Protein 4EKN (pdb70)

Solvent-accessible surface area: 13899 Å² total; per-residue (Å²): 46,155,46,2,13,7,0,123,77,12,39,63,116,45,0,48,89,1,0,92,40,0,95,112,0,22,73,38,23,107,67,180,176,105,25,119,77,2,110,65,63,54,0,1,0,0,0,5,25,90,5,77,150,5,56,88,18,0,27,52,0,0,104,131,0,25,4,101,26,69,68,58,52,75,0,121,67,52,5,84,77,155,63,65,59,22,44,60,1,0,111,69,10,2,52,155,6,46,0,0,0,0,39,22,64,60,160,44,3,0,100,65,0,16,121,88,15,146,15,9,0,0,0,0,1,12,18,56,94,24,32,0,0,20,0,0,6,0,0,0,0,0,38,74,50,61,55,161,3,28,39,2,63,0,0,0,2,1,5,0,86,85,7,102,23,0,29,4,0,0,46,0,0,10,46,9,99,124,6,29,0,25,4,0,3,7,143,100,4,83,3,32,104,94,23,1,86,68,2,121,78,86,133,25,124,38,75,52,62,113,41,12,119,52,20,106,63,36,1,24,0,0,0,2,3,71,15,105,129,140,57,14,123,67,95,114,72,18,112,118,2,60,46,66,30,48,1,83,111,129,36,0,92,75,54,117,7,14,0,0,1,19,44,82,31,86,33,21,1,42,154,62,0,41,140,35,104,20,17,46,1,116,87,2,57,89,2,0,24,0,0,15,0,0,0,0,39,43,0,8,83,65,51,157

Structure (mmCIF, N/CA/C/O backbone):
data_4EKN
#
_entry.id   4EKN
#
_cell.length_a   96.960
_cell.length_b   96.960
_cell.length_c   136.439
_cell.angle_alpha   90.00
_cell.angle_beta   90.00
_cell.angle_gamma   120.00
#
_symmetry.space_group_name_H-M   'P 63 2 2'
#
loop_
_entity.id
_entity.type
_entity.pdbx_description
1 polymer 'Aspartate carbamoyltransferase'
2 non-polymer 'SULFATE ION'
3 non-polymer 'POTASSIUM ION'
4 non-polymer GLYCEROL
5 water water
#
loop_
_atom_site.group_PDB
_atom_site.id
_atom_site.type_symbol
_atom_site.label_atom_id
_atom_site.label_alt_id
_atom_site.label_comp_id
_atom_site.label_asym_id
_atom_site.label_entity_id
_atom_site.label_seq_id
_atom_site.pdbx_PDB_ins_code
_atom_site.Cartn_x
_atom_site.Cartn_y
_atom_site.Cartn_z
_atom_site.occupancy
_atom_site.B_iso_or_equiv
_atom_site.auth_seq_id
_atom_site.auth_comp_id
_atom_site.auth_asym_id
_atom_site.auth_atom_id
_atom_site.pdbx_PDB_model_num
ATOM 1 N N . MET A 1 1 ? 22.385 20.791 2.642 1.00 30.38 1 MET B N 1
ATOM 2 C CA . MET A 1 1 ? 22.718 20.789 4.060 1.00 40.75 1 MET B CA 1
ATOM 3 C C . MET A 1 1 ? 23.315 22.132 4.474 1.00 36.74 1 MET B C 1
ATOM 4 O O . MET A 1 1 ? 24.417 22.486 4.053 1.00 42.39 1 MET B O 1
ATOM 9 N N . LYS A 1 2 ? 22.581 22.883 5.292 1.00 35.32 2 LYS B N 1
ATOM 10 C CA . LYS A 1 2 ? 23.048 24.194 5.743 1.00 40.43 2 LYS B CA 1
ATOM 11 C C . LYS A 1 2 ? 24.074 24.070 6.867 1.00 31.39 2 LYS B C 1
ATOM 12 O O . LYS A 1 2 ? 25.085 24.767 6.871 1.00 31.77 2 LYS B O 1
ATOM 18 N N . HIS A 1 3 ? 23.803 23.184 7.819 1.00 22.60 3 HIS B N 1
ATOM 19 C CA . HIS A 1 3 ? 24.721 22.939 8.922 1.00 21.41 3 HIS B CA 1
ATOM 20 C C . HIS A 1 3 ? 24.826 21.447 9.212 1.00 32.47 3 HIS B C 1
ATOM 21 O O . HIS A 1 3 ? 24.085 20.640 8.649 1.00 39.01 3 HIS B O 1
ATOM 28 N N . LEU A 1 4 ? 25.753 21.085 10.092 1.00 23.30 4 LEU B N 1
ATOM 29 C CA . LEU A 1 4 ? 25.850 19.717 10.586 1.00 26.35 4 LEU B CA 1
ATOM 30 C C . LEU A 1 4 ? 25.863 19.749 12.108 1.00 36.09 4 LEU B C 1
ATOM 31 O O . LEU A 1 4 ? 26.927 19.771 12.732 1.00 23.72 4 LEU B O 1
ATOM 36 N N . ILE A 1 5 ? 24.672 19.761 12.700 1.00 32.13 5 ILE B N 1
ATOM 37 C CA . ILE A 1 5 ? 24.532 19.939 14.141 1.00 36.84 5 ILE B CA 1
ATOM 38 C C . ILE A 1 5 ? 24.410 18.615 14.891 1.00 29.11 5 ILE B C 1
ATOM 39 O O . ILE A 1 5 ? 24.994 18.448 15.963 1.00 29.87 5 ILE B O 1
ATOM 44 N N . SER A 1 6 ? 23.652 17.680 14.324 1.00 32.45 6 SER B N 1
ATOM 45 C CA . SER A 1 6 ? 23.398 16.400 14.981 1.00 30.35 6 SER B CA 1
ATOM 46 C C . SER A 1 6 ? 22.955 15.325 13.994 1.00 28.36 6 SER B C 1
ATOM 47 O O . SER A 1 6 ? 22.257 15.616 13.026 1.00 24.91 6 SER B O 1
ATOM 50 N N . MET A 1 7 ? 23.358 14.083 14.251 1.00 31.87 7 MET B N 1
ATOM 51 C CA . MET A 1 7 ? 22.989 12.958 13.395 1.00 34.02 7 MET B CA 1
ATOM 52 C C . MET A 1 7 ? 21.478 12.849 13.229 1.00 40.61 7 MET B C 1
ATOM 53 O O . MET A 1 7 ? 20.987 12.299 12.243 1.00 37.61 7 MET B O 1
ATOM 58 N N . LYS A 1 8 ? 20.749 13.378 14.205 1.00 36.09 8 LYS B N 1
ATOM 59 C CA . LYS A 1 8 ? 19.296 13.332 14.198 1.00 30.14 8 LYS B CA 1
ATOM 60 C C . LYS A 1 8 ? 18.723 14.093 13.010 1.00 32.61 8 LYS B C 1
ATOM 61 O O . LYS A 1 8 ? 17.536 13.979 12.700 1.00 37.94 8 LYS B O 1
ATOM 67 N N . ASP A 1 9 ? 19.571 14.865 12.340 1.00 33.62 9 ASP B N 1
ATOM 68 C CA . ASP A 1 9 ? 19.107 15.756 11.282 1.00 30.41 9 ASP B CA 1
ATOM 69 C C . ASP A 1 9 ? 19.213 15.167 9.875 1.00 36.68 9 ASP B C 1
ATOM 70 O O . ASP A 1 9 ? 18.734 15.770 8.916 1.00 37.45 9 ASP B O 1
ATOM 75 N N . ILE A 1 10 ? 19.832 13.997 9.746 1.00 40.77 10 ILE B N 1
ATOM 76 C CA . ILE A 1 10 ? 20.036 13.405 8.423 1.00 30.63 10 ILE B CA 1
ATOM 77 C C . ILE A 1 10 ? 19.677 11.923 8.339 1.00 36.15 10 ILE B C 1
ATOM 78 O O . ILE A 1 10 ? 19.894 11.156 9.281 1.00 34.90 10 ILE B O 1
ATOM 83 N N . GLY A 1 11 ? 19.132 11.531 7.192 1.00 23.87 11 GLY B N 1
ATOM 84 C CA . GLY A 1 11 ? 18.686 10.168 6.981 1.00 19.41 11 GLY B CA 1
ATOM 85 C C . GLY A 1 11 ? 19.718 9.291 6.301 1.00 35.34 11 GLY B C 1
ATOM 86 O O . GLY A 1 11 ? 20.748 9.775 5.827 1.00 35.52 11 GLY B O 1
ATOM 87 N N . LYS A 1 12 ? 19.431 7.993 6.262 1.00 32.21 12 LYS B N 1
ATOM 88 C CA . LYS A 1 12 ? 20.291 7.002 5.623 1.00 21.42 12 LYS B CA 1
ATOM 89 C C . LYS A 1 12 ? 20.845 7.489 4.287 1.00 18.59 12 LYS B C 1
ATOM 90 O O . LYS A 1 12 ? 22.055 7.520 4.084 1.00 14.11 12 LYS B O 1
ATOM 96 N N . GLU A 1 13 ? 19.955 7.871 3.378 1.00 36.46 13 GLU B N 1
ATOM 97 C CA . GLU A 1 13 ? 20.367 8.291 2.043 1.00 34.26 13 GLU B CA 1
ATOM 98 C C . GLU A 1 13 ? 21.403 9.407 2.082 1.00 34.95 13 GLU B C 1
ATOM 99 O O . GLU A 1 13 ? 22.426 9.336 1.400 1.00 31.11 13 GLU B O 1
ATOM 105 N N . GLU A 1 14 ? 21.136 10.433 2.882 1.00 27.16 14 GLU B N 1
ATOM 106 C CA . GLU A 1 14 ? 22.040 11.570 2.969 1.00 31.54 14 GLU B CA 1
ATOM 107 C C . GLU A 1 14 ? 23.365 11.167 3.609 1.00 31.35 14 GLU B C 1
ATOM 108 O O . GLU A 1 14 ? 24.416 11.720 3.285 1.00 29.38 14 GLU B O 1
ATOM 114 N N . ILE A 1 15 ? 23.309 10.197 4.515 1.00 26.55 15 ILE B N 1
ATOM 115 C CA . ILE A 1 15 ? 24.520 9.667 5.126 1.00 27.16 15 ILE B CA 1
ATOM 116 C C . ILE A 1 15 ? 25.368 8.957 4.076 1.00 28.01 15 ILE B C 1
ATOM 117 O O . ILE A 1 15 ? 26.589 9.126 4.023 1.00 25.75 15 ILE B O 1
ATOM 122 N N . LEU A 1 16 ? 24.707 8.168 3.236 1.00 17.49 16 LEU B N 1
ATOM 123 C CA . LEU A 1 16 ? 25.391 7.437 2.181 1.00 24.24 16 LEU B CA 1
ATOM 124 C C . LEU A 1 16 ? 25.993 8.391 1.151 1.00 23.79 16 LEU B C 1
ATOM 125 O O . LEU A 1 16 ? 27.101 8.167 0.657 1.00 24.71 16 LEU B O 1
ATOM 130 N N . GLU A 1 17 ? 25.269 9.460 0.838 1.00 18.06 17 GLU B N 1
ATOM 131 C CA . GLU A 1 17 ? 25.805 10.510 -0.026 1.00 30.23 17 GLU B CA 1
ATOM 132 C C . GLU A 1 17 ? 27.122 11.045 0.526 1.00 28.31 17 GLU B C 1
ATOM 133 O O . GLU A 1 17 ? 28.123 11.117 -0.188 1.00 31.86 17 GLU B O 1
ATOM 139 N N . ILE A 1 18 ? 27.113 11.412 1.803 1.00 24.98 18 ILE B N 1
ATOM 140 C CA . ILE A 1 18 ? 28.308 11.924 2.461 1.00 25.72 18 ILE B CA 1
ATOM 141 C C . ILE A 1 18 ? 29.434 10.897 2.422 1.00 24.63 18 ILE B C 1
ATOM 142 O O . ILE A 1 18 ? 30.601 11.249 2.247 1.00 26.97 18 ILE B O 1
ATOM 147 N N . LEU A 1 19 ? 29.079 9.625 2.576 1.00 22.44 19 LEU B N 1
ATOM 148 C CA . LEU A 1 19 ? 30.072 8.557 2.528 1.00 24.65 19 LEU B CA 1
ATOM 149 C C . LEU A 1 19 ? 30.687 8.411 1.133 1.00 27.57 19 LEU B C 1
ATOM 150 O O . LEU A 1 19 ? 31.902 8.244 1.004 1.00 24.10 19 LEU B O 1
ATOM 155 N N . ASP A 1 20 ? 29.852 8.467 0.096 1.00 25.06 20 ASP B N 1
ATOM 156 C CA . ASP A 1 20 ? 30.344 8.408 -1.283 1.00 26.98 20 ASP B CA 1
ATOM 157 C C . ASP A 1 20 ? 31.342 9.529 -1.515 1.00 26.27 20 ASP B C 1
ATOM 158 O O . ASP A 1 20 ? 32.428 9.316 -2.056 1.00 27.81 20 ASP B O 1
ATOM 163 N N . GLU A 1 21 ? 30.957 10.728 -1.096 1.00 20.20 21 GLU B N 1
ATOM 164 C CA . GLU A 1 21 ? 31.811 11.899 -1.214 1.00 29.98 21 GLU B CA 1
ATOM 165 C C . GLU A 1 21 ? 33.144 11.669 -0.502 1.00 28.42 21 GLU B C 1
ATOM 166 O O . GLU A 1 21 ? 34.191 12.129 -0.959 1.00 25.23 21 GLU B O 1
ATOM 172 N N . ALA A 1 22 ? 33.098 10.948 0.615 1.00 20.12 22 ALA B N 1
ATOM 173 C CA . ALA A 1 22 ? 34.302 10.662 1.386 1.00 22.44 22 ALA B CA 1
ATOM 174 C C . ALA A 1 22 ? 35.220 9.700 0.639 1.00 22.36 22 ALA B C 1
ATOM 175 O O . ALA A 1 22 ? 36.440 9.853 0.659 1.00 23.81 22 ALA B O 1
ATOM 177 N N . ARG A 1 23 ? 34.627 8.709 -0.019 1.00 24.35 23 ARG B N 1
ATOM 178 C CA . ARG A 1 23 ? 35.394 7.757 -0.814 1.00 19.92 23 ARG B CA 1
ATOM 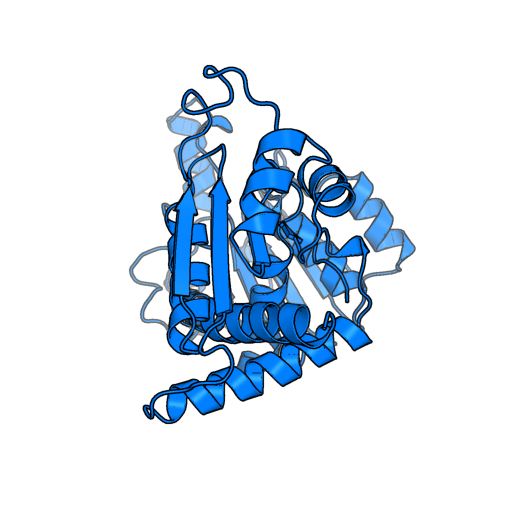179 C C . ARG A 1 23 ? 36.138 8.493 -1.920 1.00 27.64 23 ARG B C 1
ATOM 180 O O . ARG A 1 23 ? 37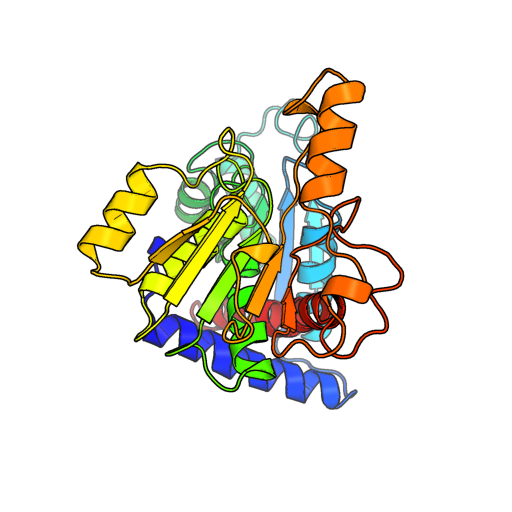.258 8.127 -2.283 1.00 22.76 23 ARG B O 1
ATOM 188 N N . LYS A 1 24 ? 35.509 9.538 -2.447 1.00 21.27 24 LYS B N 1
ATOM 189 C CA . LYS A 1 24 ? 36.131 10.353 -3.479 1.00 16.96 24 LYS B CA 1
ATOM 190 C C . LYS A 1 24 ? 37.298 11.152 -2.903 1.00 32.58 24 LYS B C 1
ATOM 191 O O . LYS A 1 24 ? 38.363 11.249 -3.517 1.00 24.63 24 LYS B O 1
ATOM 197 N N . MET A 1 25 ? 37.095 11.719 -1.718 1.00 29.55 25 MET B N 1
ATOM 198 C CA . MET A 1 25 ? 38.152 12.464 -1.047 1.00 17.75 25 MET B CA 1
ATOM 199 C C . MET A 1 25 ? 39.346 11.561 -0.781 1.00 23.56 25 MET B C 1
ATOM 200 O O . MET A 1 25 ? 40.498 11.989 -0.876 1.00 19.90 25 MET B O 1
ATOM 205 N N . GLU A 1 26 ? 39.069 10.305 -0.454 1.00 17.64 26 GLU B N 1
ATOM 206 C CA . GLU A 1 26 ? 40.141 9.375 -0.138 1.00 21.79 26 GLU B CA 1
ATOM 207 C C . GLU A 1 26 ? 40.983 9.080 -1.371 1.00 22.55 26 GLU B C 1
ATOM 208 O O . GLU A 1 26 ? 42.204 8.984 -1.279 1.00 16.62 26 GLU B O 1
ATOM 214 N N . GLU A 1 27 ? 40.326 8.939 -2.520 1.00 17.26 27 GLU B N 1
ATOM 215 C CA . GLU A 1 27 ? 41.036 8.727 -3.773 1.00 19.98 27 GLU B CA 1
ATOM 216 C C . GLU A 1 27 ? 41.905 9.930 -4.070 1.00 23.83 27 GLU B C 1
ATOM 217 O O . GLU A 1 27 ? 43.064 9.790 -4.459 1.00 31.12 27 GLU B O 1
ATOM 223 N N . LEU A 1 28 ? 41.335 11.115 -3.886 1.00 19.06 28 LEU B N 1
ATOM 224 C CA . LEU A 1 28 ? 42.063 12.348 -4.140 1.00 24.37 28 LEU B CA 1
ATOM 225 C C . LEU A 1 28 ? 43.337 12.392 -3.308 1.00 25.36 28 LEU B C 1
ATOM 226 O O . LEU A 1 28 ? 44.395 12.771 -3.804 1.00 29.00 28 LEU B O 1
ATOM 231 N N . LEU A 1 29 ? 43.230 11.990 -2.046 1.00 25.55 29 LEU B N 1
ATOM 232 C CA . LEU A 1 29 ? 44.389 11.926 -1.168 1.00 24.96 29 LEU B CA 1
ATOM 233 C C . LEU A 1 29 ? 45.408 10.922 -1.690 1.00 24.97 29 LEU B C 1
ATOM 234 O O . LEU A 1 29 ? 46.609 11.177 -1.665 1.00 28.15 29 LEU B O 1
ATOM 239 N N . ASN A 1 30 ? 44.917 9.780 -2.159 1.00 31.39 30 ASN B N 1
ATOM 240 C CA . ASN A 1 30 ? 45.776 8.732 -2.699 1.00 26.49 30 ASN B CA 1
ATOM 241 C C . ASN A 1 30 ? 46.577 9.230 -3.898 1.00 32.25 30 ASN B C 1
ATOM 242 O O . ASN A 1 30 ? 47.605 8.657 -4.254 1.00 34.48 30 ASN B O 1
ATOM 247 N N . THR A 1 31 ? 46.100 10.311 -4.506 1.00 30.91 31 THR B N 1
ATOM 248 C CA . THR A 1 31 ? 46.728 10.883 -5.693 1.00 32.10 31 THR B CA 1
ATOM 249 C C . THR A 1 31 ? 48.082 11.537 -5.415 1.00 25.58 31 THR B C 1
ATOM 250 O O . THR A 1 31 ? 48.966 11.535 -6.271 1.00 38.89 31 THR B O 1
ATOM 254 N N . LYS A 1 32 ? 48.238 12.095 -4.219 1.00 34.87 32 LYS B N 1
ATOM 255 C CA . LYS A 1 32 ? 49.481 12.760 -3.832 1.00 56.54 32 LYS B CA 1
ATOM 256 C C . LYS A 1 32 ? 49.786 13.975 -4.712 1.00 52.85 32 LYS B C 1
ATOM 257 O O . LYS A 1 32 ? 50.933 14.406 -4.818 1.00 63.46 32 LYS B O 1
ATOM 263 N N . ARG A 1 33 ? 48.749 14.512 -5.346 1.00 44.01 33 ARG B N 1
ATOM 264 C CA . ARG A 1 33 ? 48.847 15.756 -6.098 1.00 40.19 33 ARG B CA 1
ATOM 265 C C . ARG A 1 33 ? 48.040 16.811 -5.349 1.00 39.31 33 ARG B C 1
ATOM 266 O O . ARG A 1 33 ? 46.993 16.501 -4.782 1.00 43.32 33 ARG B O 1
ATOM 274 N N . PRO A 1 34 ? 48.534 18.059 -5.321 1.00 35.44 34 PRO B N 1
ATOM 275 C CA . PRO A 1 34 ? 47.874 19.120 -4.547 1.00 33.88 34 PRO B CA 1
ATOM 276 C C . PRO A 1 34 ? 46.430 19.382 -4.979 1.00 25.49 34 PRO B C 1
ATOM 277 O O . PRO A 1 34 ? 46.166 19.663 -6.147 1.00 35.56 34 PRO B O 1
ATOM 281 N N . LEU A 1 35 ? 45.511 19.283 -4.022 1.00 23.90 35 LEU B N 1
ATOM 282 C CA . LEU A 1 35 ? 44.092 19.502 -4.268 1.00 29.24 35 LEU B CA 1
ATOM 283 C C . LEU A 1 35 ? 43.721 20.951 -3.981 1.00 28.07 35 LEU B C 1
ATOM 284 O O . LEU A 1 35 ? 44.183 21.529 -2.998 1.00 28.46 35 LEU B O 1
ATOM 289 N N . LYS A 1 36 ? 42.881 21.531 -4.835 1.00 28.09 36 LYS B N 1
ATOM 290 C CA . LYS A 1 36 ? 42.525 22.943 -4.717 1.00 29.24 36 LYS B CA 1
ATOM 291 C C . LYS A 1 36 ? 41.030 23.150 -4.525 1.00 26.84 36 LYS B C 1
ATOM 292 O O . LYS A 1 36 ? 40.534 24.261 -4.695 1.00 18.43 36 LYS B O 1
ATOM 298 N N . LEU A 1 37 ? 40.319 22.083 -4.175 1.00 25.73 37 LEU B N 1
ATOM 299 C CA . LEU A 1 37 ? 38.865 22.141 -4.048 1.00 24.54 37 LEU B CA 1
ATOM 300 C C . LEU A 1 37 ? 38.373 23.314 -3.193 1.00 25.19 37 LEU B C 1
ATOM 301 O O . LEU A 1 37 ? 37.396 23.977 -3.538 1.00 25.29 37 LEU B O 1
ATOM 306 N N . LEU A 1 38 ? 39.044 23.568 -2.076 1.00 25.77 38 LEU B N 1
ATOM 307 C CA . LEU A 1 38 ? 38.640 24.655 -1.194 1.00 25.12 38 LEU B CA 1
ATOM 308 C C . LEU A 1 38 ? 39.687 25.758 -1.119 1.00 18.97 38 LEU B C 1
ATOM 309 O O . LEU A 1 38 ? 39.834 26.415 -0.090 1.00 30.73 38 LEU B O 1
ATOM 314 N N . GLU A 1 39 ? 40.410 25.959 -2.215 1.00 18.01 39 GLU B N 1
ATOM 315 C CA . GLU A 1 39 ? 41.396 27.026 -2.289 1.00 19.36 39 GLU B CA 1
ATOM 316 C C . GLU A 1 39 ? 40.698 28.369 -2.143 1.00 28.51 39 GLU B C 1
ATOM 317 O O . GLU A 1 39 ? 39.706 28.636 -2.822 1.00 32.58 39 GLU B O 1
ATOM 323 N N . GLY A 1 40 ? 41.209 29.210 -1.250 1.00 29.74 40 GLY B N 1
ATOM 324 C CA . GLY A 1 40 ? 40.626 30.520 -1.023 1.00 25.82 40 GLY B CA 1
ATOM 325 C C . GLY A 1 40 ? 39.547 30.520 0.043 1.00 28.40 40 GLY B C 1
ATOM 326 O O . GLY A 1 40 ? 38.967 31.563 0.352 1.00 31.01 40 GLY B O 1
ATOM 327 N N . LYS A 1 41 ? 39.273 29.348 0.607 1.00 19.43 41 LYS B N 1
ATOM 328 C CA . LYS A 1 41 ? 38.265 29.231 1.658 1.00 17.14 41 LYS B CA 1
ATOM 329 C C . LYS A 1 41 ? 38.910 29.110 3.036 1.00 27.28 41 LYS B C 1
ATOM 330 O O . LYS A 1 41 ? 39.960 28.482 3.194 1.00 27.56 41 LYS B O 1
ATOM 336 N N . ILE A 1 42 ? 38.270 29.708 4.034 1.00 23.41 42 ILE B N 1
ATOM 337 C CA . ILE A 1 42 ? 38.810 29.721 5.386 1.00 19.13 42 ILE B CA 1
ATOM 338 C C . ILE A 1 42 ? 37.940 28.977 6.397 1.00 22.45 42 ILE B C 1
ATOM 339 O O . ILE A 1 42 ? 36.761 29.288 6.571 1.00 22.09 42 ILE B O 1
ATOM 344 N N . LEU A 1 43 ? 38.538 27.996 7.068 1.00 28.27 43 LEU B N 1
ATOM 345 C CA . LEU A 1 43 ? 37.876 27.293 8.160 1.00 23.07 43 LEU B CA 1
ATOM 346 C C . LEU A 1 43 ? 38.246 27.917 9.496 1.00 18.29 43 LEU B C 1
ATOM 347 O O . LEU A 1 43 ? 39.420 28.121 9.790 1.00 24.64 43 LEU B O 1
ATOM 352 N N . ALA A 1 44 ? 37.240 28.220 10.307 1.00 21.02 44 ALA B N 1
ATOM 353 C CA . ALA A 1 44 ? 37.487 28.761 11.635 1.00 15.71 44 ALA B CA 1
ATOM 354 C C . ALA A 1 44 ? 37.212 27.710 12.699 1.00 21.40 44 ALA B C 1
ATOM 355 O O . ALA A 1 44 ? 36.088 27.219 12.831 1.00 26.92 44 ALA B O 1
ATOM 357 N N . THR A 1 45 ? 38.254 27.357 13.442 1.00 25.29 45 THR B N 1
ATOM 358 C CA . THR A 1 45 ? 38.137 26.426 14.558 1.00 25.96 45 THR B CA 1
ATOM 359 C C . THR A 1 45 ? 37.812 27.189 15.839 1.00 32.85 45 THR B C 1
ATOM 360 O O . THR A 1 45 ? 38.633 27.953 16.351 1.00 32.85 45 THR B O 1
ATOM 364 N N . VAL A 1 46 ? 36.599 26.996 16.341 1.00 29.48 46 VAL B N 1
ATOM 365 C CA . VAL A 1 46 ? 36.145 27.718 17.520 1.00 35.39 46 VAL B CA 1
ATOM 366 C C . VAL A 1 46 ? 35.824 26.772 18.670 1.00 28.85 46 VAL B C 1
ATOM 367 O O . VAL A 1 46 ? 34.765 26.145 18.706 1.00 30.83 46 VAL B O 1
ATOM 371 N N . PHE A 1 47 ? 36.756 26.676 19.610 1.00 32.82 47 PHE B N 1
ATOM 372 C CA . PHE A 1 47 ? 36.609 25.792 20.755 1.00 40.49 47 PHE B CA 1
ATOM 373 C C . PHE A 1 47 ? 36.649 26.588 22.049 1.00 53.41 47 PHE B C 1
ATOM 374 O O . PHE A 1 47 ? 37.635 27.264 22.339 1.00 51.79 47 PHE B O 1
ATOM 382 N N . TYR A 1 48 ? 35.579 26.513 22.828 1.00 54.98 48 TYR B N 1
ATOM 383 C CA . TYR A 1 48 ? 35.600 27.079 24.167 1.00 73.44 48 TYR B CA 1
ATOM 384 C C . TYR A 1 48 ? 36.323 26.098 25.080 1.00 67.45 48 TYR B C 1
ATOM 385 O O . TYR A 1 48 ? 36.976 26.492 26.044 1.00 65.88 48 TYR B O 1
ATOM 394 N N . GLU A 1 49 ? 36.213 24.816 24.745 1.00 66.38 49 GLU B N 1
ATOM 395 C CA . GLU A 1 49 ? 36.919 23.753 25.452 1.00 84.04 49 GLU B CA 1
ATOM 396 C C . GLU A 1 49 ? 38.012 23.157 24.562 1.00 68.42 49 GLU B C 1
ATOM 397 O O . GLU A 1 49 ? 37.963 23.287 23.344 1.00 50.98 49 GLU B O 1
ATOM 403 N N . PRO A 1 50 ? 39.008 22.499 25.172 1.00 85.93 50 PRO B N 1
ATOM 404 C CA . PRO A 1 50 ? 40.135 21.970 24.396 1.00 74.83 50 PRO B CA 1
ATOM 405 C C . PRO A 1 50 ? 39.810 20.672 23.657 1.00 72.01 50 PRO B C 1
ATOM 406 O O . PRO A 1 50 ? 39.012 19.863 24.134 1.00 63.43 50 PRO B O 1
ATOM 410 N N . SER A 1 51 ? 40.433 20.489 22.497 1.00 51.56 51 SER B N 1
ATOM 411 C CA . SER A 1 51 ? 40.341 19.238 21.752 1.00 51.37 51 SER B CA 1
ATOM 412 C C . SER A 1 51 ? 41.388 19.207 20.647 1.00 41.30 51 SER B C 1
ATOM 413 O O . SER A 1 51 ? 41.071 19.393 19.473 1.00 44.54 51 SER B O 1
ATOM 416 N N . THR A 1 52 ? 42.637 18.981 21.041 1.00 49.81 52 THR B N 1
ATOM 417 C CA . THR A 1 52 ? 43.750 18.911 20.105 1.00 47.07 52 THR B CA 1
ATOM 418 C C . THR A 1 52 ? 43.453 17.936 18.974 1.00 38.28 52 THR B C 1
ATOM 419 O O . THR A 1 52 ? 43.819 18.174 17.821 1.00 27.54 52 THR B O 1
ATOM 423 N N . ARG A 1 53 ? 42.783 16.839 19.313 1.00 34.71 53 ARG B N 1
ATOM 424 C CA . ARG A 1 53 ? 42.437 15.816 18.335 1.00 34.92 53 ARG B CA 1
ATOM 425 C C . ARG A 1 53 ? 41.499 16.383 17.271 1.00 30.42 53 ARG B C 1
ATOM 426 O O . ARG A 1 53 ? 41.829 16.406 16.088 1.00 31.81 53 ARG B O 1
ATOM 434 N N . THR A 1 54 ? 40.336 16.853 17.709 1.00 38.86 54 THR B N 1
ATOM 435 C CA . THR A 1 54 ? 39.346 17.437 16.816 1.00 37.74 54 THR B CA 1
ATOM 436 C C . THR A 1 54 ? 39.973 18.494 15.919 1.00 29.41 54 THR B C 1
ATOM 437 O O . THR A 1 54 ? 39.829 18.450 14.697 1.00 30.50 54 THR B O 1
ATOM 441 N N . ARG A 1 55 ? 40.675 19.439 16.532 1.00 27.39 55 ARG B N 1
ATOM 442 C CA . ARG A 1 55 ? 41.286 20.529 15.787 1.00 34.30 55 ARG B CA 1
ATOM 443 C C . ARG A 1 55 ? 42.228 20.026 14.694 1.00 32.99 55 ARG B C 1
ATOM 444 O O . ARG A 1 55 ? 42.143 20.464 13.547 1.00 33.05 55 ARG B O 1
ATOM 452 N N . LEU A 1 56 ? 43.124 19.109 15.051 1.00 23.04 56 LEU B N 1
ATOM 453 C CA . LEU A 1 56 ? 44.106 18.603 14.095 1.00 28.73 56 LEU B CA 1
ATOM 454 C C . LEU A 1 56 ? 43.463 17.984 12.860 1.00 29.39 56 LEU B C 1
ATOM 455 O O . LEU A 1 56 ? 43.830 18.308 11.728 1.00 26.40 56 LEU B O 1
ATOM 460 N N . SER A 1 57 ? 42.503 17.093 13.082 1.00 24.81 57 SER B N 1
ATOM 461 C CA . SER A 1 57 ? 41.850 16.385 11.985 1.00 28.81 57 SER B CA 1
ATOM 462 C C . SER A 1 57 ? 41.157 17.340 11.015 1.00 25.19 57 SER B C 1
ATOM 463 O O . SER A 1 57 ? 41.376 17.273 9.807 1.00 19.54 57 SER B O 1
ATOM 466 N N . PHE A 1 58 ? 40.319 18.224 11.544 1.00 16.28 58 PHE B N 1
ATOM 467 C CA . PHE A 1 58 ? 39.637 19.200 10.707 1.00 21.29 58 PHE B CA 1
ATOM 468 C C . PHE A 1 58 ? 40.633 20.120 10.007 1.00 21.89 58 PHE B C 1
ATOM 469 O O . PHE A 1 58 ? 40.467 20.458 8.836 1.00 25.87 58 PHE B O 1
ATOM 477 N N . GLU A 1 59 ? 41.670 20.519 10.731 1.00 21.09 59 GLU B N 1
ATOM 478 C CA . GLU A 1 59 ? 42.682 21.399 10.177 1.00 25.10 59 GLU B CA 1
ATOM 479 C C . GLU A 1 59 ? 43.416 20.697 9.034 1.00 29.52 59 GLU B C 1
ATOM 480 O O . GLU A 1 59 ? 43.697 21.298 7.995 1.00 26.78 59 GLU B O 1
ATOM 486 N N . THR A 1 60 ? 43.714 19.416 9.231 1.00 18.92 60 THR B N 1
ATOM 487 C CA . THR A 1 60 ? 44.320 18.599 8.185 1.00 23.05 60 THR B CA 1
ATOM 488 C C . THR A 1 60 ? 43.382 18.474 6.988 1.00 19.85 60 THR B C 1
ATOM 489 O O . THR A 1 60 ? 43.786 18.676 5.845 1.00 29.15 60 THR B O 1
ATOM 493 N N . ALA A 1 61 ? 42.126 18.140 7.261 1.00 15.82 61 ALA B N 1
ATOM 494 C CA . ALA A 1 61 ? 41.122 18.002 6.214 1.00 15.96 61 ALA B CA 1
ATOM 495 C C . ALA A 1 61 ? 41.021 19.265 5.363 1.00 18.67 61 ALA B C 1
ATOM 496 O O . ALA A 1 61 ? 41.054 19.199 4.133 1.00 22.44 61 ALA B O 1
ATOM 498 N N . MET A 1 62 ? 40.908 20.415 6.020 1.00 18.29 62 MET B N 1
ATOM 499 C CA . MET A 1 62 ? 40.793 21.686 5.310 1.00 21.66 62 MET B CA 1
ATOM 500 C C . MET A 1 62 ? 42.039 21.997 4.488 1.00 17.32 62 MET B C 1
ATOM 501 O O . MET A 1 62 ? 41.950 22.470 3.356 1.00 21.79 62 MET B O 1
ATOM 506 N N . LYS A 1 63 ? 43.205 21.731 5.061 1.00 16.72 63 LYS B N 1
ATOM 507 C CA . LYS A 1 63 ? 44.454 22.004 4.361 1.00 26.54 63 LYS B CA 1
ATOM 508 C C . LYS A 1 63 ? 44.705 21.043 3.201 1.00 26.68 63 LYS B C 1
ATOM 509 O O . LYS A 1 63 ? 45.317 21.422 2.202 1.00 30.52 63 LYS B O 1
ATOM 515 N N . ARG A 1 64 ? 44.216 19.810 3.326 1.00 20.11 64 ARG B N 1
ATOM 516 C CA . ARG A 1 64 ? 44.313 18.841 2.237 1.00 17.78 64 ARG B CA 1
ATOM 517 C C . ARG A 1 64 ? 43.480 19.299 1.046 1.00 25.54 64 ARG B C 1
ATOM 518 O O . ARG A 1 64 ? 43.736 18.908 -0.094 1.00 26.78 64 ARG B O 1
ATOM 526 N N . LEU A 1 65 ? 42.467 20.115 1.319 1.00 20.49 65 LEU B N 1
ATOM 527 C CA . LEU A 1 65 ? 41.589 20.624 0.271 1.00 18.08 65 LEU B CA 1
ATOM 528 C C . LEU A 1 65 ? 42.088 21.964 -0.251 1.00 24.97 65 LEU B C 1
ATOM 529 O O . LEU A 1 65 ? 41.382 22.656 -0.978 1.00 20.01 65 LEU B O 1
ATOM 534 N N . GLY A 1 66 ? 43.309 22.325 0.131 1.00 24.55 66 GLY B N 1
ATOM 535 C CA . GLY A 1 66 ? 43.918 23.561 -0.316 1.00 7.43 66 GLY B CA 1
ATOM 536 C C . GLY A 1 66 ? 43.375 24.791 0.386 1.00 22.43 66 GLY B C 1
ATOM 537 O O . GLY A 1 66 ? 43.657 25.920 -0.015 1.00 21.83 66 GLY B O 1
ATOM 538 N N . GLY A 1 67 ? 42.598 24.577 1.441 1.00 25.79 67 GLY B N 1
ATOM 539 C CA . GLY A 1 67 ? 41.994 25.676 2.168 1.00 20.79 67 GLY B CA 1
ATOM 540 C C . GLY A 1 67 ? 42.876 26.205 3.281 1.00 20.50 67 GLY B C 1
ATOM 541 O O . GLY A 1 67 ? 43.955 25.675 3.536 1.00 18.23 67 GLY B O 1
ATOM 542 N N . GLU A 1 68 ? 42.408 27.259 3.942 1.00 28.09 68 GLU B N 1
ATOM 543 C CA . GLU A 1 68 ? 43.128 27.858 5.059 1.00 21.16 68 GLU B CA 1
ATOM 544 C C . GLU A 1 68 ? 42.394 27.626 6.378 1.00 28.84 68 GLU B C 1
ATOM 545 O O . GLU A 1 68 ? 41.221 27.249 6.389 1.00 29.89 68 GLU B O 1
ATOM 551 N N . VAL A 1 69 ? 43.087 27.853 7.489 1.00 24.67 69 VAL B N 1
ATOM 552 C CA . VAL A 1 69 ? 42.496 27.643 8.806 1.00 20.19 69 VAL B CA 1
ATOM 553 C C . VAL A 1 69 ? 42.943 28.691 9.816 1.00 24.78 69 VAL B C 1
ATOM 554 O O . VAL A 1 69 ? 44.138 28.946 9.968 1.00 35.77 69 VAL B O 1
ATOM 558 N N . ILE A 1 70 ? 41.978 29.298 10.502 1.00 25.46 70 ILE B N 1
ATOM 559 C CA . ILE A 1 70 ? 42.270 30.132 11.666 1.00 30.42 70 ILE B CA 1
ATOM 560 C C . ILE A 1 70 ? 41.758 29.425 12.918 1.00 25.97 70 ILE B C 1
ATOM 561 O O . ILE A 1 70 ? 40.730 28.751 12.876 1.00 27.62 70 ILE B O 1
ATOM 566 N N . THR A 1 71 ? 42.471 29.587 14.028 1.00 29.93 71 THR B N 1
ATOM 567 C CA . THR A 1 71 ? 42.208 28.793 15.226 1.00 36.28 71 THR B CA 1
ATOM 568 C C . THR A 1 71 ? 41.894 29.624 16.470 1.00 29.75 71 THR B C 1
ATOM 569 O O . THR A 1 71 ? 42.540 30.634 16.740 1.00 33.02 71 THR B O 1
ATOM 573 N N . MET A 1 72 ? 40.899 29.177 17.228 1.00 40.37 72 MET B N 1
ATOM 574 C CA . MET A 1 72 ? 40.476 29.848 18.452 1.00 35.06 72 MET B CA 1
ATOM 575 C C . MET A 1 72 ? 40.074 28.771 19.455 1.00 42.99 72 MET B C 1
ATOM 576 O O . MET A 1 72 ? 38.925 28.330 19.470 1.00 44.72 72 MET B O 1
ATOM 581 N N . THR A 1 73 ? 41.024 28.346 20.285 1.00 55.61 73 THR B N 1
ATOM 582 C CA . THR A 1 73 ? 40.846 27.152 21.115 1.00 60.74 73 THR B CA 1
ATOM 583 C C . THR A 1 73 ? 40.512 27.421 22.582 1.00 68.15 73 THR B C 1
ATOM 584 O O . THR A 1 73 ? 39.824 26.622 23.220 1.00 81.33 73 THR B O 1
ATOM 588 N N . ASP A 1 74 ? 41.012 28.525 23.125 1.00 42.78 74 ASP B N 1
ATOM 589 C CA . ASP A 1 74 ? 40.722 28.863 24.514 1.00 68.53 74 ASP B CA 1
ATOM 590 C C . ASP A 1 74 ? 39.717 30.000 24.608 1.00 80.56 74 ASP B C 1
ATOM 591 O O . ASP A 1 74 ? 40.013 31.130 24.231 1.00 90.19 74 ASP B O 1
ATOM 596 N N . LEU A 1 75 ? 38.526 29.689 25.104 1.00 75.77 75 LEU B N 1
ATOM 597 C CA . LEU A 1 75 ? 37.505 30.701 25.327 1.00 82.09 75 LEU B CA 1
ATOM 598 C C . LEU A 1 75 ? 36.901 30.530 26.710 1.00 85.57 75 LEU B C 1
ATOM 599 O O . LEU A 1 75 ? 35.822 31.042 26.995 1.00 78.03 75 LEU B O 1
ATOM 604 N N . LYS A 1 76 ? 37.604 29.797 27.566 1.00 97.52 76 LYS B N 1
ATOM 605 C CA . LYS A 1 76 ? 37.186 29.632 28.949 1.00 94.00 76 LYS B CA 1
ATOM 606 C C . LYS A 1 76 ? 37.494 30.912 29.714 1.00 88.45 76 LYS B C 1
ATOM 607 O O . LYS A 1 76 ? 36.982 31.133 30.811 1.00 102.86 76 LYS B O 1
ATOM 613 N N . SER A 1 77 ? 38.332 31.757 29.119 1.00 94.46 77 SER B N 1
ATOM 614 C CA . SER A 1 77 ? 38.715 33.025 29.729 1.00 103.98 77 SER B CA 1
ATOM 615 C C . SER A 1 77 ? 39.158 34.047 28.682 1.00 102.82 77 SER B C 1
ATOM 616 O O . SER A 1 77 ? 39.400 35.212 29.003 1.00 99.65 77 SER B O 1
ATOM 619 N N . SER A 1 78 ? 39.260 33.604 27.432 1.00 101.24 78 SER B N 1
ATOM 620 C CA . SER A 1 78 ? 39.689 34.472 26.337 1.00 95.72 78 SER B CA 1
ATOM 621 C C . SER A 1 78 ? 38.559 35.353 25.810 1.00 84.07 78 SER B C 1
ATOM 622 O O . SER A 1 78 ? 38.806 36.346 25.125 1.00 79.05 78 SER B O 1
ATOM 625 N N . SER A 1 79 ? 37.321 34.982 26.123 1.00 80.68 79 SER B N 1
ATOM 626 C CA . SER A 1 79 ? 36.164 35.792 25.752 1.00 81.95 79 SER B CA 1
ATOM 627 C C . SER A 1 79 ? 34.928 35.461 26.590 1.00 90.70 79 SER B C 1
ATOM 628 O O . SER A 1 79 ? 33.995 36.260 26.672 1.00 91.86 79 SER B O 1
ATOM 631 N N . VAL A 1 80 ? 34.925 34.283 27.211 1.00 92.81 80 VAL B N 1
ATOM 632 C CA . VAL A 1 80 ? 33.871 33.923 28.157 1.00 89.81 80 VAL B CA 1
ATOM 633 C C . VAL A 1 80 ? 34.083 34.677 29.467 1.00 101.93 80 VAL B C 1
ATOM 634 O O . VAL A 1 80 ? 33.126 35.042 30.152 1.00 93.16 80 VAL B O 1
ATOM 638 N N . ALA A 1 81 ? 35.348 34.909 29.804 1.00 102.75 81 ALA B N 1
ATOM 639 C CA . ALA A 1 81 ? 35.701 35.755 30.937 1.00 96.70 81 ALA B CA 1
ATOM 640 C C . ALA A 1 81 ? 36.094 37.139 30.430 1.00 102.21 81 ALA B C 1
ATOM 641 O O . ALA A 1 81 ? 36.232 38.083 31.208 1.00 105.65 81 ALA B O 1
ATOM 643 N N . LYS A 1 82 ? 36.273 37.249 29.116 1.00 104.52 82 LYS B N 1
ATOM 644 C CA . LYS A 1 82 ? 36.567 38.525 28.471 1.00 87.87 82 LYS B CA 1
ATOM 645 C C . LYS A 1 82 ? 35.270 39.272 28.154 1.00 75.54 82 LYS B C 1
ATOM 646 O O . LYS A 1 82 ? 35.293 40.416 27.700 1.00 64.51 82 LYS B O 1
ATOM 652 N N . GLY A 1 83 ? 34.139 38.616 28.397 1.00 74.33 83 GLY B N 1
ATOM 653 C CA . GLY A 1 83 ? 32.843 39.263 28.285 1.00 57.08 83 GLY B CA 1
ATOM 654 C C . GLY A 1 83 ? 31.980 38.814 27.121 1.00 57.02 83 GLY B C 1
ATOM 655 O O . GLY A 1 83 ? 30.785 38.565 27.286 1.00 52.79 83 GLY B O 1
ATOM 656 N N . GLU A 1 84 ? 32.583 38.711 25.943 1.00 55.12 84 GLU B N 1
ATOM 657 C CA . GLU A 1 84 ? 31.845 38.411 24.719 1.00 40.98 84 GLU B CA 1
ATOM 658 C C . GLU A 1 84 ? 31.039 37.118 24.828 1.00 32.90 84 GLU B C 1
ATOM 659 O O . GLU A 1 84 ? 31.578 36.070 25.178 1.00 33.77 84 GLU B O 1
ATOM 665 N N . SER A 1 85 ? 29.746 37.198 24.529 1.00 27.19 85 SER B N 1
ATOM 666 C CA . SER A 1 85 ? 28.892 36.016 24.534 1.00 28.45 85 SER B CA 1
ATOM 667 C C . SER A 1 85 ? 29.149 35.174 23.291 1.00 40.18 85 SER B C 1
ATOM 668 O O . SER A 1 85 ? 29.758 35.640 22.330 1.00 32.30 85 SER B O 1
ATOM 671 N N . LEU A 1 86 ? 28.673 33.936 23.313 1.00 48.10 86 LEU B N 1
ATOM 672 C CA . LEU A 1 86 ? 28.845 33.030 22.185 1.00 30.79 86 LEU B CA 1
ATOM 673 C C . LEU A 1 86 ? 28.327 33.639 20.885 1.00 24.76 86 LEU B C 1
ATOM 674 O O . LEU A 1 86 ? 29.039 33.666 19.882 1.00 30.07 86 LEU B O 1
ATOM 679 N N . ILE A 1 87 ? 27.093 34.137 20.906 1.00 34.35 87 ILE B N 1
ATOM 680 C CA . ILE A 1 87 ? 26.463 34.660 19.691 1.00 27.47 87 ILE B CA 1
ATOM 681 C C . ILE A 1 87 ? 27.230 35.826 19.073 1.00 31.72 87 ILE B C 1
ATOM 682 O O . ILE A 1 87 ? 27.161 36.042 17.864 1.00 35.68 87 ILE B O 1
ATOM 687 N N . ASP A 1 88 ? 27.948 36.580 19.899 1.00 29.56 88 ASP B N 1
ATOM 688 C CA . ASP A 1 88 ? 28.780 37.669 19.393 1.00 31.85 88 ASP B CA 1
ATOM 689 C C . ASP A 1 88 ? 29.994 37.114 18.658 1.00 26.28 88 ASP B C 1
ATOM 690 O O . ASP A 1 88 ? 30.309 37.542 17.549 1.00 27.57 88 ASP B O 1
ATOM 695 N N . THR A 1 89 ? 30.672 36.161 19.288 1.00 25.30 89 THR B N 1
ATOM 696 C CA . THR A 1 89 ? 31.866 35.561 18.712 1.00 26.64 89 THR B CA 1
ATOM 697 C C . THR A 1 89 ? 31.548 34.890 17.383 1.00 29.44 89 THR B C 1
ATOM 698 O O . THR A 1 89 ? 32.286 35.037 16.408 1.00 25.62 89 THR B O 1
ATOM 702 N N . ILE A 1 90 ? 30.444 34.153 17.358 1.00 25.27 90 ILE B N 1
ATOM 703 C CA . ILE A 1 90 ? 29.992 33.481 16.150 1.00 24.82 90 ILE B CA 1
ATOM 704 C C . ILE A 1 90 ? 29.796 34.483 15.013 1.00 23.56 90 ILE B C 1
ATOM 705 O O . ILE A 1 90 ? 30.249 34.258 13.891 1.00 26.04 90 ILE B O 1
ATOM 710 N N . ARG A 1 91 ? 29.134 35.595 15.312 1.00 26.96 91 ARG B N 1
ATOM 711 C CA . ARG A 1 91 ? 28.877 36.623 14.309 1.00 23.97 91 ARG B CA 1
ATOM 712 C C . ARG A 1 91 ? 30.161 37.258 13.782 1.00 18.41 91 ARG B C 1
ATOM 713 O O . ARG A 1 91 ? 30.311 37.453 12.575 1.00 20.76 91 ARG B O 1
ATOM 721 N N . VAL A 1 92 ? 31.089 37.574 14.679 1.00 14.91 92 VAL B N 1
ATOM 722 C CA . VAL A 1 92 ? 32.366 38.143 14.265 1.00 20.57 92 VAL B CA 1
ATOM 723 C C . VAL A 1 92 ? 33.125 37.162 13.381 1.00 20.77 92 VAL B C 1
ATOM 724 O O . VAL A 1 92 ? 33.682 37.533 12.351 1.00 28.53 92 VAL B O 1
ATOM 728 N N . ILE A 1 93 ? 33.129 35.901 13.793 1.00 25.05 93 ILE B N 1
ATOM 729 C CA . ILE A 1 93 ? 33.909 34.876 13.116 1.00 36.50 93 ILE B CA 1
ATOM 730 C C . ILE A 1 93 ? 33.285 34.410 11.801 1.00 28.80 93 ILE B C 1
ATOM 731 O O . ILE A 1 93 ? 34.001 34.079 10.855 1.00 26.55 93 ILE B O 1
ATOM 736 N N . SER A 1 94 ? 31.958 34.394 11.732 1.00 26.20 94 SER B N 1
ATOM 737 C CA . SER A 1 94 ? 31.293 34.049 10.481 1.00 28.30 94 SER B CA 1
ATOM 738 C C . 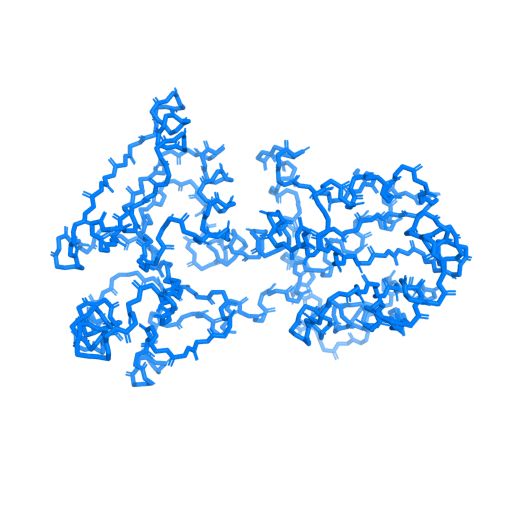SER A 1 94 ? 31.478 35.174 9.467 1.00 35.28 94 SER B C 1
ATOM 739 O O . SER A 1 94 ? 31.272 34.984 8.270 1.00 36.51 94 SER B O 1
ATOM 742 N N . GLY A 1 95 ? 31.879 36.343 9.955 1.00 35.37 95 GLY B N 1
ATOM 743 C CA . GLY A 1 95 ? 32.232 37.451 9.085 1.00 23.29 95 GLY B CA 1
ATOM 744 C C . GLY A 1 95 ? 33.643 37.299 8.544 1.00 25.93 95 GLY B C 1
ATOM 745 O O . GLY A 1 95 ? 33.932 37.686 7.409 1.00 37.66 95 GLY B O 1
ATOM 746 N N . TYR A 1 96 ? 34.523 36.722 9.357 1.00 24.26 96 TYR B N 1
ATOM 747 C CA . TYR A 1 96 ? 35.901 36.469 8.945 1.00 24.40 96 TYR B CA 1
ATOM 748 C C . TYR A 1 96 ? 36.011 35.254 8.028 1.00 19.98 96 TYR B C 1
ATOM 749 O O . TYR A 1 96 ? 36.648 35.316 6.978 1.00 30.50 96 TYR B O 1
ATOM 758 N N . ALA A 1 97 ? 35.390 34.149 8.435 1.00 18.98 97 ALA B N 1
ATOM 759 C CA . ALA A 1 97 ? 35.601 32.859 7.779 1.00 19.20 97 ALA B CA 1
ATOM 760 C C . ALA A 1 97 ? 34.478 32.425 6.835 1.00 18.22 97 ALA B C 1
ATOM 761 O O . ALA A 1 97 ? 33.514 33.155 6.607 1.00 26.43 97 ALA B O 1
ATOM 763 N N . ASP A 1 98 ? 34.620 31.219 6.295 1.00 21.05 98 ASP B N 1
ATOM 764 C CA . ASP A 1 98 ? 33.649 30.665 5.360 1.00 32.19 98 ASP B CA 1
ATOM 765 C C . ASP A 1 98 ? 32.906 29.488 5.979 1.00 21.58 98 ASP B C 1
ATOM 766 O O . ASP A 1 98 ? 31.873 29.055 5.472 1.00 34.32 98 ASP B O 1
ATOM 771 N N . ILE A 1 99 ? 33.445 28.975 7.079 1.00 22.80 99 ILE B N 1
ATOM 772 C CA . ILE A 1 99 ? 32.854 27.837 7.772 1.00 25.38 99 ILE B CA 1
ATOM 773 C C . ILE A 1 99 ? 33.473 27.676 9.164 1.00 19.57 99 ILE B C 1
ATOM 774 O O . ILE A 1 99 ? 34.623 28.059 9.390 1.00 28.28 99 ILE B O 1
ATOM 779 N N . ILE A 1 100 ? 32.705 27.125 10.099 1.00 25.56 100 ILE B N 1
ATOM 780 C CA . ILE A 1 100 ? 33.151 27.031 11.488 1.00 23.20 100 ILE B CA 1
ATOM 781 C C . ILE A 1 100 ? 32.972 25.639 12.082 1.00 28.60 100 ILE B C 1
ATOM 782 O O . ILE A 1 100 ? 31.928 25.007 11.917 1.00 25.51 100 ILE B O 1
ATOM 787 N N . VAL A 1 101 ? 34.005 25.167 12.769 1.00 22.79 101 VAL B N 1
ATOM 788 C CA . VAL A 1 101 ? 33.907 23.957 13.571 1.00 25.77 101 VAL B CA 1
ATOM 789 C C . VAL A 1 101 ? 33.859 24.369 15.040 1.00 26.47 101 VAL B C 1
ATOM 790 O O . VAL A 1 101 ? 34.799 24.971 15.557 1.00 25.30 101 VAL B O 1
ATOM 794 N N . LEU A 1 102 ? 32.756 24.052 15.708 1.00 28.26 102 LEU B N 1
ATOM 795 C CA . LEU A 1 102 ? 32.512 24.574 17.045 1.00 32.51 102 LEU B CA 1
ATOM 796 C C . LEU A 1 102 ? 32.450 23.486 18.099 1.00 34.94 102 LEU B C 1
ATOM 797 O O . LEU A 1 102 ? 31.780 22.472 17.915 1.00 34.28 102 LEU B O 1
ATOM 802 N N . ARG A 1 103 ? 33.149 23.711 19.208 1.00 38.04 103 ARG B N 1
ATOM 803 C CA . ARG A 1 103 ? 33.069 22.818 20.359 1.00 45.34 103 ARG B CA 1
ATOM 804 C C . ARG A 1 103 ? 32.798 23.631 21.622 1.00 46.70 103 ARG B C 1
ATOM 805 O O . ARG A 1 103 ? 33.698 24.269 22.168 1.00 53.85 103 ARG B O 1
ATOM 813 N N . HIS A 1 104 ? 31.548 23.606 22.076 1.00 44.48 104 HIS B N 1
ATOM 814 C CA . HIS A 1 104 ? 31.113 24.441 23.191 1.00 38.01 104 HIS B CA 1
ATOM 815 C C . HIS A 1 104 ? 30.325 23.631 24.217 1.00 54.85 104 HIS B C 1
ATOM 816 O O . HIS A 1 104 ? 29.374 22.939 23.864 1.00 42.33 104 HIS B O 1
ATOM 823 N N . PRO A 1 105 ? 30.711 23.735 25.499 1.00 54.19 105 PRO B N 1
ATOM 824 C CA . PRO A 1 105 ? 30.164 22.926 26.596 1.00 52.42 105 PRO B CA 1
ATOM 825 C C . PRO A 1 105 ? 28.641 22.980 26.715 1.00 48.86 105 PRO B C 1
ATOM 826 O O . PRO A 1 105 ? 28.011 21.948 26.948 1.00 52.10 105 PRO B O 1
ATOM 830 N N . SER A 1 106 ? 28.062 24.165 26.558 1.00 49.06 106 SER B N 1
ATOM 831 C CA . SER A 1 106 ? 26.629 24.350 26.777 1.00 50.55 106 SER B CA 1
ATOM 832 C C . SER A 1 106 ? 25.759 23.533 25.818 1.00 53.64 106 SER B C 1
ATOM 833 O O . SER A 1 106 ? 26.053 23.422 24.627 1.00 46.66 106 SER B O 1
ATOM 836 N N . GLU A 1 107 ? 24.687 22.961 26.354 1.00 53.71 107 GLU B N 1
ATOM 837 C CA . GLU A 1 107 ? 23.729 22.212 25.552 1.00 58.42 107 GLU B CA 1
ATOM 838 C C . GLU A 1 107 ? 23.116 23.127 24.498 1.00 58.37 107 GLU B C 1
ATOM 839 O O . GLU A 1 107 ? 22.923 24.318 24.740 1.00 58.48 107 GLU B O 1
ATOM 845 N N . GLY A 1 108 ? 22.820 22.572 23.327 1.00 48.06 108 GLY B N 1
ATOM 846 C CA . GLY A 1 108 ? 22.212 23.340 22.256 1.00 37.00 108 GLY B CA 1
ATOM 847 C C . GLY A 1 108 ? 23.056 24.522 21.816 1.00 43.99 108 GLY B C 1
ATOM 848 O O . GLY A 1 108 ? 22.565 25.432 21.149 1.00 39.93 108 GLY B O 1
ATOM 849 N N . ALA A 1 109 ? 24.331 24.512 22.188 1.00 44.10 109 ALA B N 1
ATOM 850 C CA . ALA A 1 109 ? 25.237 25.595 21.828 1.00 33.60 109 ALA B CA 1
ATOM 851 C C . ALA A 1 109 ? 25.411 25.696 20.317 1.00 31.25 109 ALA B C 1
ATOM 852 O O . ALA A 1 109 ? 25.248 26.766 19.736 1.00 40.12 109 ALA B O 1
ATOM 854 N N . ALA A 1 110 ? 25.742 24.574 19.687 1.00 33.50 110 ALA B N 1
ATOM 855 C CA . ALA A 1 110 ? 25.965 24.538 18.248 1.00 30.09 110 ALA B CA 1
ATOM 856 C C . ALA A 1 110 ? 24.716 24.940 17.473 1.00 37.04 110 ALA B C 1
ATOM 857 O O . ALA A 1 110 ? 24.806 25.603 16.440 1.00 35.12 110 ALA B O 1
ATOM 859 N N . ARG A 1 111 ? 23.553 24.537 17.974 1.00 29.59 111 ARG B N 1
ATOM 860 C CA . ARG A 1 111 ? 22.290 24.855 17.318 1.00 31.85 111 ARG B CA 1
ATOM 861 C C . ARG A 1 111 ? 22.045 26.361 17.328 1.00 27.90 111 ARG B C 1
ATOM 862 O O . ARG A 1 111 ? 21.698 26.951 16.308 1.00 29.56 111 ARG B O 1
ATOM 870 N N . LEU A 1 112 ? 22.221 26.975 18.492 1.00 21.24 112 LEU B N 1
ATOM 871 C CA . LEU A 1 112 ? 22.063 28.416 18.627 1.00 36.19 112 LEU B CA 1
ATOM 872 C C . LEU A 1 112 ? 23.029 29.136 17.694 1.00 34.53 112 LEU B C 1
ATOM 873 O O . LEU A 1 112 ? 22.646 30.057 16.979 1.00 36.08 112 LEU B O 1
ATOM 878 N N . ALA A 1 113 ? 24.285 28.706 17.710 1.00 27.85 113 ALA B N 1
ATOM 879 C CA . ALA A 1 113 ? 25.305 29.295 16.855 1.00 28.89 113 ALA B CA 1
ATOM 880 C C . ALA A 1 113 ? 24.867 29.303 15.393 1.00 27.54 113 ALA B C 1
ATOM 881 O O . ALA A 1 113 ? 24.993 30.317 14.711 1.00 35.99 113 ALA B O 1
ATOM 883 N N . SER A 1 114 ? 24.352 28.171 14.917 1.00 19.68 114 SER B N 1
ATOM 884 C CA . SER A 1 114 ? 23.931 28.058 13.525 1.00 32.14 114 SER B CA 1
ATOM 885 C C . SER A 1 114 ? 22.850 29.084 13.215 1.00 26.60 114 SER B C 1
ATOM 886 O O . SER A 1 114 ? 22.691 29.510 12.073 1.00 34.90 114 SER B O 1
ATOM 889 N N . GLU A 1 115 ? 22.114 29.478 14.246 1.00 26.60 115 GLU B N 1
ATOM 890 C CA . GLU A 1 115 ? 21.052 30.463 14.097 1.00 32.38 115 GLU B CA 1
ATOM 891 C C . GLU A 1 115 ? 21.612 31.862 13.847 1.00 27.87 115 GLU B C 1
ATOM 892 O O . GLU A 1 115 ? 21.030 32.639 13.094 1.00 28.03 115 GLU B O 1
ATOM 898 N N . TYR A 1 116 ? 22.745 32.172 14.471 1.00 29.36 116 TYR B N 1
ATOM 899 C CA . TYR A 1 116 ? 23.361 33.493 14.341 1.00 39.54 116 TYR B CA 1
ATOM 900 C C . TYR A 1 116 ? 24.514 33.513 13.342 1.00 36.74 116 TYR B C 1
ATOM 901 O O . TYR A 1 116 ? 25.091 34.565 13.078 1.00 31.52 116 TYR B O 1
ATOM 910 N N . SER A 1 117 ? 24.853 32.353 12.791 1.00 28.15 117 SER B N 1
ATOM 911 C CA . SER A 1 117 ? 25.984 32.263 11.874 1.00 28.12 117 SER B CA 1
ATOM 912 C C . SER A 1 117 ? 25.549 32.424 10.419 1.00 25.37 117 SER B C 1
ATOM 913 O O . SER A 1 117 ? 24.567 31.827 9.979 1.00 20.65 117 SER B O 1
ATOM 916 N N . GLN A 1 118 ? 26.280 33.241 9.674 1.00 19.53 118 GLN B N 1
ATOM 917 C CA . GLN A 1 118 ? 26.008 33.385 8.252 1.00 42.30 118 GLN B CA 1
ATOM 918 C C . GLN A 1 118 ? 26.708 32.284 7.453 1.00 29.67 118 GLN B C 1
ATOM 919 O O . GLN A 1 118 ? 26.449 32.113 6.265 1.00 36.92 118 GLN B O 1
ATOM 925 N N . VAL A 1 119 ? 27.584 31.534 8.119 1.00 22.32 119 VAL B N 1
ATOM 926 C CA . VAL A 1 119 ? 28.285 30.423 7.483 1.00 24.57 119 VAL B CA 1
ATOM 927 C C . VAL A 1 119 ? 27.912 29.100 8.148 1.00 33.19 119 VAL B C 1
ATOM 928 O O . VAL A 1 119 ? 27.384 29.089 9.260 1.00 25.11 119 VAL B O 1
ATOM 932 N N . PRO A 1 120 ? 28.181 27.978 7.460 1.00 25.65 120 PRO B N 1
ATOM 933 C CA . PRO A 1 120 ? 27.849 26.649 7.983 1.00 26.68 120 PRO B CA 1
ATOM 934 C C . PRO A 1 120 ? 28.524 26.355 9.318 1.00 19.16 120 PRO B C 1
ATOM 935 O O . PRO A 1 120 ? 29.707 26.648 9.487 1.00 16.66 120 PRO B O 1
ATOM 939 N N . ILE A 1 121 ? 27.770 25.779 10.250 1.00 22.90 121 ILE B N 1
ATOM 940 C CA . ILE A 1 121 ? 28.315 25.357 11.534 1.00 18.82 121 ILE B CA 1
ATOM 941 C C . ILE A 1 121 ? 28.477 23.841 11.585 1.00 25.24 121 ILE B C 1
ATOM 942 O O . ILE A 1 121 ? 27.547 23.096 11.274 1.00 20.36 121 ILE B O 1
ATOM 947 N N . ILE A 1 122 ? 29.666 23.393 11.972 1.00 24.42 122 ILE B N 1
ATOM 948 C CA . ILE A 1 122 ? 29.908 21.982 12.225 1.00 21.33 122 ILE B CA 1
ATOM 949 C C . ILE A 1 122 ? 30.075 21.762 13.724 1.00 31.09 122 ILE B C 1
ATOM 950 O O . ILE A 1 122 ? 30.913 22.396 14.366 1.00 24.40 122 ILE B O 1
ATOM 955 N N . ASN A 1 123 ? 29.262 20.868 14.275 1.00 40.15 123 ASN B N 1
ATOM 956 C CA . ASN A 1 123 ? 29.272 20.605 15.707 1.00 29.37 123 ASN B CA 1
ATOM 957 C C . ASN A 1 123 ? 30.271 19.518 16.083 1.00 31.78 123 ASN B C 1
ATOM 958 O O . ASN A 1 123 ? 30.081 18.346 15.762 1.00 42.96 123 ASN B O 1
ATOM 963 N N . ALA A 1 124 ? 31.336 19.915 16.768 1.00 30.01 124 ALA B N 1
ATOM 964 C CA . ALA A 1 124 ? 32.369 18.976 17.184 1.00 34.94 124 ALA B CA 1
ATOM 965 C C . ALA A 1 124 ? 32.265 18.661 18.673 1.00 50.84 124 ALA B C 1
ATOM 966 O O . ALA A 1 124 ? 33.265 18.364 19.325 1.00 49.82 124 ALA B O 1
ATOM 968 N N . GLY A 1 125 ? 31.049 18.731 19.206 1.00 50.83 125 GLY B N 1
ATOM 969 C CA . GLY A 1 125 ? 30.805 18.392 20.597 1.00 62.89 125 GLY B CA 1
ATOM 970 C C . GLY A 1 125 ? 30.296 19.559 21.422 1.00 71.19 125 GLY B C 1
ATOM 971 O O . GLY A 1 125 ? 30.940 20.606 21.496 1.00 64.97 125 GLY B O 1
ATOM 972 N N . ASP A 1 126 ? 29.133 19.381 22.044 1.00 81.98 126 ASP B N 1
ATOM 973 C CA . ASP A 1 126 ? 28.567 20.416 22.908 1.00 69.54 126 ASP B CA 1
ATOM 974 C C . ASP A 1 126 ? 27.931 19.868 24.192 1.00 66.30 126 ASP B C 1
ATOM 975 O O . ASP A 1 126 ? 26.716 19.681 24.265 1.00 60.62 126 ASP B O 1
ATOM 980 N N . GLY A 1 127 ? 28.760 19.613 25.203 1.00 78.31 127 GLY B N 1
ATOM 981 C CA . GLY A 1 127 ? 30.200 19.777 25.089 1.00 75.69 127 GLY B CA 1
ATOM 982 C C . GLY A 1 127 ? 30.830 18.526 24.512 1.00 95.40 127 GLY B C 1
ATOM 983 O O . GLY A 1 127 ? 32.021 18.489 24.202 1.00 90.46 127 GLY B O 1
ATOM 984 N N . SER A 1 128 ? 30.006 17.493 24.376 1.00 107.90 128 SER B N 1
ATOM 985 C CA . SER A 1 128 ? 30.400 16.240 23.751 1.00 93.09 128 SER B CA 1
ATOM 986 C C . SER A 1 128 ? 29.170 15.347 23.711 1.00 87.42 128 SER B C 1
ATOM 987 O O . SER A 1 128 ? 29.251 14.138 23.923 1.00 102.84 128 SER B O 1
ATOM 990 N N . ASN A 1 129 ? 28.026 15.968 23.447 1.00 88.51 129 ASN B N 1
ATOM 991 C CA . ASN A 1 129 ? 26.748 15.272 23.403 1.00 86.02 129 ASN B CA 1
ATOM 992 C C . ASN A 1 129 ? 26.473 14.668 22.028 1.00 88.94 129 ASN B C 1
ATOM 993 O O . ASN A 1 129 ? 26.129 13.491 21.913 1.00 82.56 129 ASN B O 1
ATOM 998 N N . GLN A 1 130 ? 26.626 15.483 20.989 1.00 70.68 130 GLN B N 1
ATOM 999 C CA . GLN A 1 130 ? 26.455 15.027 19.615 1.00 61.23 130 GLN B CA 1
ATOM 1000 C C . GLN A 1 130 ? 27.685 15.345 18.771 1.00 73.10 130 GLN B C 1
ATOM 1001 O O . GLN A 1 130 ? 27.970 16.508 18.487 1.00 79.33 130 GLN B O 1
ATOM 1007 N N . HIS A 1 131 ? 28.413 14.307 18.374 1.00 65.52 131 HIS B N 1
ATOM 1008 C CA . HIS A 1 131 ? 29.572 14.475 17.504 1.00 57.75 131 HIS B CA 1
ATOM 1009 C C . HIS A 1 131 ? 29.343 13.749 16.180 1.00 42.21 131 HIS B C 1
ATOM 1010 O O . HIS A 1 131 ? 29.764 12.604 16.004 1.00 44.07 131 HIS B O 1
ATOM 1017 N N . PRO A 1 132 ? 28.669 14.425 15.240 1.00 32.17 132 PRO B N 1
ATOM 1018 C CA . PRO A 1 132 ? 28.245 13.827 13.970 1.00 23.20 132 PRO B CA 1
ATOM 1019 C C . PRO A 1 132 ? 29.418 13.314 13.141 1.00 25.94 132 PRO B C 1
ATOM 1020 O O . PRO A 1 132 ? 29.316 12.248 12.533 1.00 27.40 132 PRO B O 1
ATOM 1024 N N . THR A 1 133 ? 30.515 14.065 13.124 1.00 21.39 133 THR B N 1
ATOM 1025 C CA . THR A 1 133 ? 31.660 13.727 12.288 1.00 20.87 133 THR B CA 1
ATOM 1026 C C . THR A 1 133 ? 32.338 12.436 12.747 1.00 25.26 133 THR B C 1
ATOM 1027 O O . THR A 1 133 ? 32.746 11.614 11.926 1.00 36.50 133 THR B O 1
ATOM 1031 N N . GLN A 1 134 ? 32.453 12.256 14.057 1.00 24.74 134 GLN B N 1
ATOM 1032 C CA . GLN A 1 134 ? 32.996 11.014 14.590 1.00 28.64 134 GLN B CA 1
ATOM 1033 C C . GLN A 1 134 ? 32.116 9.852 14.158 1.00 19.53 134 GLN B C 1
ATOM 1034 O O . GLN A 1 134 ? 32.610 8.816 13.724 1.00 24.10 134 GLN B O 1
ATOM 1040 N N . THR A 1 135 ? 30.806 10.039 14.281 1.00 14.19 135 THR B N 1
ATOM 1041 C CA . THR A 1 135 ? 29.847 8.999 13.930 1.00 22.02 135 THR B CA 1
ATOM 1042 C C . THR A 1 135 ? 29.851 8.719 12.426 1.00 20.91 135 THR B C 1
ATOM 1043 O O . THR A 1 135 ? 29.650 7.585 12.004 1.00 24.28 135 THR B O 1
ATOM 1047 N N . LEU A 1 136 ? 30.095 9.752 11.624 1.00 25.16 136 LEU B N 1
ATOM 1048 C CA . LEU A 1 136 ? 30.181 9.585 10.176 1.00 16.00 136 LEU B CA 1
ATOM 1049 C C . LEU A 1 136 ? 31.433 8.810 9.769 1.00 20.92 136 LEU B C 1
ATOM 1050 O O . LEU A 1 136 ? 31.385 7.974 8.867 1.00 30.07 136 LEU B O 1
ATOM 1055 N N . LEU A 1 137 ? 32.550 9.079 10.438 1.00 18.15 137 LEU B N 1
ATOM 1056 C CA . LEU A 1 137 ? 33.796 8.396 10.110 1.00 21.58 137 LEU B CA 1
ATOM 1057 C C . LEU A 1 137 ? 33.752 6.942 10.571 1.00 31.20 137 LEU B C 1
ATOM 1058 O O . LEU A 1 137 ? 34.336 6.062 9.934 1.00 17.79 137 LEU B O 1
ATOM 1063 N N . ASP A 1 138 ? 33.056 6.698 11.679 1.00 19.28 138 ASP B N 1
ATOM 1064 C CA . ASP A 1 138 ? 32.842 5.339 12.156 1.00 14.04 138 ASP B CA 1
ATOM 1065 C C . ASP A 1 138 ? 32.095 4.548 11.084 1.00 31.93 138 ASP B C 1
ATOM 1066 O O . ASP A 1 138 ? 32.518 3.461 10.679 1.00 18.80 138 ASP B O 1
ATOM 1071 N N . LEU A 1 139 ? 30.988 5.114 10.616 1.00 15.92 139 LEU B N 1
ATOM 1072 C CA . LEU A 1 139 ? 30.191 4.496 9.567 1.00 24.76 139 LEU B CA 1
ATOM 1073 C C . LEU A 1 139 ? 31.002 4.289 8.291 1.00 25.76 139 LEU B C 1
ATOM 1074 O O . LEU A 1 139 ? 30.874 3.261 7.622 1.00 20.25 139 LEU B O 1
ATOM 1079 N N . TYR A 1 140 ? 31.833 5.271 7.957 1.00 19.86 140 TYR B N 1
ATOM 1080 C CA . TYR A 1 140 ? 32.678 5.186 6.771 1.00 17.34 140 TYR B CA 1
ATOM 1081 C C . TYR A 1 140 ? 33.629 3.999 6.868 1.00 15.37 140 TYR B C 1
ATOM 1082 O O . TYR A 1 140 ? 33.795 3.239 5.911 1.00 21.27 140 TYR B O 1
ATOM 1091 N N . THR A 1 141 ? 34.244 3.851 8.036 1.00 16.95 141 THR B N 1
ATOM 1092 C CA . THR A 1 141 ? 35.163 2.756 8.306 1.00 16.19 141 THR B CA 1
ATOM 1093 C C . THR A 1 141 ? 34.485 1.414 8.047 1.00 19.69 141 THR B C 1
ATOM 1094 O O . THR A 1 141 ? 35.048 0.533 7.392 1.00 14.87 141 THR B O 1
ATOM 1098 N N . ILE A 1 142 ? 33.268 1.275 8.560 1.00 15.71 142 ILE B N 1
ATOM 1099 C CA . ILE A 1 142 ? 32.483 0.064 8.370 1.00 17.33 142 ILE B CA 1
ATOM 1100 C C . ILE A 1 142 ? 32.214 -0.216 6.890 1.00 21.03 142 ILE B C 1
ATOM 1101 O O . ILE A 1 142 ? 32.408 -1.337 6.423 1.00 20.60 142 ILE B O 1
ATOM 1106 N N . MET A 1 143 ? 31.769 0.800 6.154 1.00 17.38 143 MET B N 1
ATOM 1107 C CA . MET A 1 143 ? 31.522 0.637 4.722 1.00 26.08 143 MET B CA 1
ATOM 1108 C C . MET A 1 143 ? 32.787 0.237 3.979 1.00 20.83 143 MET B C 1
ATOM 1109 O O . MET A 1 143 ? 32.777 -0.681 3.167 1.00 22.52 143 MET B O 1
ATOM 1114 N N . ARG A 1 144 ? 33.876 0.945 4.251 1.00 22.45 144 ARG B N 1
ATOM 1115 C CA . ARG A 1 144 ? 35.133 0.679 3.568 1.00 20.37 144 ARG B CA 1
ATOM 1116 C C . ARG A 1 144 ? 35.606 -0.742 3.837 1.00 24.59 144 ARG B C 1
ATOM 1117 O O . ARG A 1 144 ? 35.873 -1.504 2.908 1.00 20.99 144 ARG B O 1
ATOM 1125 N N . GLU A 1 145 ? 35.688 -1.095 5.116 1.00 21.64 145 GLU B N 1
ATOM 1126 C CA . GLU A 1 145 ? 36.291 -2.354 5.531 1.00 21.94 145 GLU B CA 1
ATOM 1127 C C . GLU A 1 145 ? 35.357 -3.564 5.432 1.00 24.86 145 GLU B C 1
ATOM 1128 O O . GLU A 1 145 ? 35.814 -4.684 5.214 1.00 27.86 145 GLU B O 1
ATOM 1134 N N . ILE A 1 146 ? 34.057 -3.343 5.592 1.00 14.89 146 ILE B N 1
ATOM 1135 C CA . ILE A 1 146 ? 33.101 -4.450 5.599 1.00 25.27 146 ILE B CA 1
ATOM 1136 C C . ILE A 1 146 ? 32.370 -4.568 4.262 1.00 26.28 146 ILE B C 1
ATOM 1137 O O . ILE A 1 146 ? 31.828 -5.622 3.928 1.00 24.48 146 ILE B O 1
ATOM 1142 N N . GLY A 1 147 ? 32.370 -3.483 3.497 1.00 25.05 147 GLY B N 1
ATOM 1143 C CA . GLY A 1 147 ? 31.702 -3.458 2.208 1.00 29.22 147 GLY B CA 1
ATOM 1144 C C . GLY A 1 147 ? 30.481 -2.564 2.237 1.00 25.61 147 GLY B C 1
ATOM 1145 O O . GLY A 1 147 ? 30.336 -1.666 1.406 1.00 16.83 147 GLY B O 1
ATOM 1146 N N . ARG A 1 148 ? 29.601 -2.822 3.201 1.00 27.90 148 ARG B N 1
ATOM 1147 C CA . ARG A 1 148 ? 28.416 -2.001 3.425 1.00 26.23 148 ARG B CA 1
ATOM 1148 C C . ARG A 1 148 ? 28.001 -2.082 4.887 1.00 25.64 148 ARG B C 1
ATOM 1149 O O . ARG A 1 148 ? 28.501 -2.919 5.637 1.00 20.67 148 ARG B O 1
ATOM 1157 N N . ILE A 1 149 ? 27.072 -1.221 5.282 1.00 24.23 149 ILE B N 1
ATOM 1158 C CA . ILE A 1 149 ? 26.674 -1.109 6.681 1.00 22.89 149 ILE B CA 1
ATOM 1159 C C . ILE A 1 149 ? 25.533 -2.058 7.065 1.00 29.95 149 ILE B C 1
ATOM 1160 O O . ILE A 1 149 ? 25.539 -2.629 8.154 1.00 25.84 149 ILE B O 1
ATOM 1165 N N . ASP A 1 150 ? 24.565 -2.232 6.169 1.00 28.08 150 ASP B N 1
ATOM 1166 C CA . ASP A 1 150 ? 23.447 -3.136 6.425 1.00 23.76 150 ASP B CA 1
ATOM 1167 C C . ASP A 1 150 ? 23.913 -4.566 6.671 1.00 28.45 150 ASP B C 1
ATOM 1168 O O . ASP A 1 150 ? 24.821 -5.058 6.003 1.00 23.77 150 ASP B O 1
ATOM 1173 N N . GLY A 1 151 ? 23.281 -5.231 7.631 1.00 22.16 151 GLY B N 1
ATOM 1174 C CA . GLY A 1 151 ? 23.489 -6.650 7.840 1.00 14.08 151 GLY B CA 1
ATOM 1175 C C . GLY A 1 151 ? 24.713 -7.006 8.659 1.00 34.37 151 GLY B C 1
ATOM 1176 O O . GLY A 1 151 ? 25.111 -8.170 8.713 1.00 43.45 151 GLY B O 1
ATOM 1177 N N . ILE A 1 152 ? 25.316 -6.013 9.302 1.00 24.16 152 ILE B N 1
ATOM 1178 C CA . ILE A 1 152 ? 26.484 -6.279 10.129 1.00 26.61 152 ILE B CA 1
ATOM 1179 C C . ILE A 1 152 ? 26.073 -6.712 11.529 1.00 33.62 152 ILE B C 1
ATOM 1180 O O . ILE A 1 152 ? 25.003 -6.345 12.021 1.00 27.32 152 ILE B O 1
ATOM 1185 N N . LYS A 1 153 ? 26.926 -7.510 12.159 1.00 29.23 153 LYS B N 1
ATOM 1186 C CA . LYS A 1 153 ? 26.782 -7.815 13.572 1.00 30.78 153 LYS B CA 1
ATOM 1187 C C . LYS A 1 153 ? 27.875 -7.059 14.300 1.00 35.05 153 LYS B C 1
ATOM 1188 O O . LYS A 1 153 ? 29.057 -7.366 14.146 1.00 32.09 153 LYS B O 1
ATOM 1194 N N . ILE A 1 154 ? 27.486 -6.053 15.074 1.00 23.58 154 ILE B N 1
ATOM 1195 C CA . ILE A 1 154 ? 28.462 -5.226 15.768 1.00 18.61 154 ILE B CA 1
ATOM 1196 C C . ILE A 1 154 ? 28.327 -5.338 17.280 1.00 34.06 154 ILE B C 1
ATOM 1197 O O . ILE A 1 154 ? 27.222 -5.333 17.824 1.00 25.09 154 ILE B O 1
ATOM 1202 N N . ALA A 1 155 ? 29.465 -5.449 17.951 1.00 27.28 155 ALA B N 1
ATOM 1203 C CA . ALA A 1 155 ? 29.497 -5.496 19.402 1.00 27.56 155 ALA B CA 1
ATOM 1204 C C . ALA A 1 155 ? 30.216 -4.266 19.954 1.00 31.23 155 ALA B C 1
ATOM 1205 O O . ALA A 1 155 ? 31.271 -3.871 19.453 1.00 19.11 155 ALA B O 1
ATOM 1207 N N . PHE A 1 156 ? 29.634 -3.660 20.981 1.00 22.48 156 PHE B N 1
ATOM 1208 C CA . PHE A 1 156 ? 30.262 -2.531 21.655 1.00 24.40 156 PHE B CA 1
ATOM 1209 C C . PHE A 1 156 ? 30.728 -2.962 23.038 1.00 29.28 156 PHE B C 1
ATOM 1210 O O . PHE A 1 156 ? 29.965 -3.556 23.798 1.00 30.84 156 PHE B O 1
ATOM 1218 N N . VAL A 1 157 ? 31.983 -2.667 23.358 1.00 35.00 157 VAL B N 1
ATOM 1219 C CA . VAL A 1 157 ? 32.547 -3.012 24.657 1.00 31.34 157 VAL B CA 1
ATOM 1220 C C . VAL A 1 157 ? 33.057 -1.763 25.359 1.00 31.49 157 VAL B C 1
ATOM 1221 O O . VAL A 1 157 ? 33.607 -0.867 24.722 1.00 30.58 157 VAL B O 1
ATOM 1225 N N . GLY A 1 158 ? 32.876 -1.709 26.674 1.00 40.91 158 GLY B N 1
ATOM 1226 C CA . GLY A 1 158 ? 33.304 -0.562 27.455 1.00 32.98 158 GLY B CA 1
ATOM 1227 C C . GLY A 1 158 ? 32.165 0.048 28.251 1.00 35.43 158 GLY B C 1
ATOM 1228 O O . GLY A 1 158 ? 31.204 -0.641 28.598 1.00 33.26 158 GLY B O 1
ATOM 1229 N N . ASP A 1 159 ? 32.278 1.342 28.542 1.00 32.35 159 ASP B N 1
ATOM 1230 C CA . ASP A 1 159 ? 31.240 2.073 29.263 1.00 30.68 159 ASP B CA 1
ATOM 1231 C C . ASP A 1 159 ? 30.120 2.474 28.311 1.00 30.48 159 ASP B C 1
ATOM 1232 O O . ASP A 1 159 ? 30.217 3.485 27.616 1.00 44.05 159 ASP B O 1
ATOM 1237 N N . LEU A 1 160 ? 29.055 1.682 28.284 1.00 31.09 160 LEU B N 1
ATOM 1238 C CA . LEU A 1 160 ? 27.953 1.921 27.363 1.00 29.70 160 LEU B CA 1
ATOM 1239 C C . LEU A 1 160 ? 26.980 2.941 27.923 1.00 37.45 160 LEU B C 1
ATOM 1240 O O . LEU A 1 160 ? 26.075 3.397 27.225 1.00 39.56 160 LEU B O 1
ATOM 1245 N N . LYS A 1 161 ? 27.171 3.295 29.189 1.00 43.36 161 LYS B N 1
ATOM 1246 C CA . LYS A 1 161 ? 26.267 4.213 29.871 1.00 32.29 161 LYS B CA 1
ATOM 1247 C C . LYS A 1 161 ? 26.643 5.668 29.621 1.00 33.00 161 LYS B C 1
ATOM 1248 O O . LYS A 1 161 ? 25.771 6.529 29.513 1.00 34.60 161 LYS B O 1
ATOM 1254 N N . TYR A 1 162 ? 27.941 5.937 29.521 1.00 35.61 162 TYR B N 1
ATOM 1255 C CA . TYR A 1 162 ? 28.420 7.300 29.325 1.00 44.16 162 TYR B CA 1
ATOM 1256 C C . TYR A 1 162 ? 29.161 7.475 28.005 1.00 44.77 162 TYR B C 1
ATOM 1257 O O . TYR A 1 162 ? 29.712 8.541 27.726 1.00 50.80 162 TYR B O 1
ATOM 1266 N N . GLY A 1 163 ? 29.169 6.423 27.194 1.00 57.07 163 GLY B N 1
ATOM 1267 C CA . GLY A 1 163 ? 29.777 6.487 25.878 1.00 56.95 163 GLY B CA 1
ATOM 1268 C C . GLY A 1 163 ? 28.907 7.277 24.922 1.00 51.53 163 GLY B C 1
ATOM 1269 O O . GLY A 1 163 ? 28.023 6.724 24.269 1.00 43.19 163 GLY B O 1
ATOM 1270 N N . ARG A 1 164 ? 29.144 8.582 24.852 1.00 45.82 164 ARG B N 1
ATOM 1271 C CA . ARG A 1 164 ? 28.379 9.435 23.958 1.00 37.46 164 ARG B CA 1
ATOM 1272 C C . ARG A 1 164 ? 28.534 8.996 22.504 1.00 49.51 164 ARG B C 1
ATOM 1273 O O . ARG A 1 164 ? 27.550 8.911 21.767 1.00 37.15 164 ARG B O 1
ATOM 1281 N N . THR A 1 165 ? 29.766 8.705 22.095 1.00 34.34 165 THR B N 1
ATOM 1282 C CA . THR A 1 165 ? 30.017 8.322 20.709 1.00 29.23 165 THR B CA 1
ATOM 1283 C C . THR A 1 165 ? 29.412 6.953 20.369 1.00 30.41 165 THR B C 1
ATOM 1284 O O . THR A 1 165 ? 29.022 6.712 19.225 1.00 29.69 165 THR B O 1
ATOM 1288 N N . VAL A 1 166 ? 29.325 6.062 21.354 1.00 29.11 166 VAL B N 1
ATOM 1289 C CA . VAL A 1 166 ? 28.604 4.806 21.157 1.00 35.16 166 VAL B CA 1
ATOM 1290 C C . VAL A 1 166 ? 27.132 5.113 20.936 1.00 34.21 166 VAL B C 1
ATOM 1291 O O . VAL A 1 166 ? 26.521 4.629 19.984 1.00 25.04 166 VAL B O 1
ATOM 1295 N N . HIS A 1 167 ? 26.572 5.928 21.824 1.00 32.32 167 HIS B N 1
ATOM 1296 C CA . HIS A 1 167 ? 25.183 6.347 21.713 1.00 26.80 167 HIS B CA 1
ATOM 1297 C C . HIS A 1 167 ? 24.884 6.848 20.306 1.00 25.45 167 HIS B C 1
ATOM 1298 O O . HIS A 1 167 ? 23.929 6.407 19.672 1.00 18.88 167 HIS B O 1
ATOM 1305 N N . SER A 1 168 ? 25.710 7.771 19.822 1.00 35.86 168 SER B N 1
ATOM 1306 C CA . SER A 1 168 ? 25.497 8.375 18.512 1.00 32.71 168 SER B CA 1
ATOM 1307 C C . SER A 1 168 ? 25.576 7.343 17.390 1.00 24.85 168 SER B C 1
ATOM 1308 O O . SER A 1 168 ? 24.757 7.348 16.474 1.00 22.07 168 SER B O 1
ATOM 1311 N N . LEU A 1 169 ? 26.562 6.456 17.469 1.00 28.30 169 LEU B N 1
ATOM 1312 C CA . LEU A 1 169 ? 26.730 5.420 16.460 1.00 26.69 169 LEU B CA 1
ATOM 1313 C C . LEU A 1 169 ? 25.550 4.455 16.470 1.00 22.38 169 LEU B C 1
ATOM 1314 O O . LEU A 1 169 ? 25.013 4.102 15.419 1.00 21.35 169 LEU B O 1
ATOM 1319 N N . VAL A 1 170 ? 25.152 4.033 17.666 1.00 17.28 170 VAL B N 1
ATOM 1320 C CA . VAL A 1 170 ? 24.042 3.103 17.816 1.00 28.32 170 VAL B CA 1
ATOM 1321 C C . VAL A 1 170 ? 22.789 3.642 17.142 1.00 28.62 170 VAL B C 1
ATOM 1322 O O . VAL A 1 170 ? 22.132 2.934 16.378 1.00 36.62 170 VAL B O 1
ATOM 1326 N N . TYR A 1 171 ? 22.461 4.897 17.422 1.00 24.63 171 TYR B N 1
ATOM 1327 C CA . TYR A 1 171 ? 21.303 5.519 16.798 1.00 37.05 171 TYR B CA 1
ATOM 1328 C C . TYR A 1 171 ? 21.414 5.503 15.275 1.00 32.46 171 TYR B C 1
ATOM 1329 O O . TYR A 1 171 ? 20.492 5.078 14.586 1.00 28.65 171 TYR B O 1
ATOM 1338 N N . ALA A 1 172 ? 22.545 5.975 14.760 1.00 24.67 172 ALA B N 1
ATOM 1339 C CA . ALA A 1 172 ? 22.757 6.048 13.318 1.00 28.16 172 ALA B CA 1
ATOM 1340 C C . ALA A 1 172 ? 22.578 4.691 12.637 1.00 29.04 172 ALA B C 1
ATOM 1341 O O . ALA A 1 172 ? 21.993 4.605 11.557 1.00 29.67 172 ALA B O 1
ATOM 1343 N N . LEU A 1 173 ? 23.079 3.635 13.270 1.00 27.04 173 LEU B N 1
ATOM 1344 C CA . LEU A 1 173 ? 22.966 2.290 12.713 1.00 21.21 173 LEU B CA 1
ATOM 1345 C C . LEU A 1 173 ? 21.513 1.816 12.674 1.00 31.21 173 LEU B C 1
ATOM 1346 O O . LEU A 1 173 ? 21.134 1.026 11.810 1.00 25.23 173 LEU B O 1
ATOM 1351 N N . SER A 1 174 ? 20.700 2.304 13.605 1.00 29.52 174 SER B N 1
ATOM 1352 C CA . SER A 1 174 ? 19.300 1.897 13.666 1.00 36.65 174 SER B CA 1
ATOM 1353 C C . SER A 1 174 ? 18.567 2.328 12.401 1.00 34.99 174 SER B C 1
ATOM 1354 O O . SER A 1 174 ? 17.487 1.826 12.094 1.00 35.60 174 SER B O 1
ATOM 1357 N N . LEU A 1 175 ? 19.169 3.256 11.663 1.00 29.91 175 LEU B N 1
ATOM 1358 C CA . LEU A 1 175 ? 18.598 3.713 10.401 1.00 33.78 175 LEU B CA 1
ATOM 1359 C C . LEU A 1 175 ? 18.883 2.723 9.278 1.00 29.82 175 LEU B C 1
ATOM 1360 O O . LEU A 1 175 ? 18.299 2.813 8.200 1.00 38.52 175 LEU B O 1
ATOM 1365 N N . PHE A 1 176 ? 19.781 1.777 9.537 1.00 32.95 176 PHE B N 1
ATOM 1366 C CA . PHE A 1 176 ? 20.140 0.769 8.542 1.00 35.38 176 PHE B CA 1
ATOM 1367 C C . PHE A 1 176 ? 19.405 -0.553 8.759 1.00 38.58 176 PHE B C 1
ATOM 1368 O O . PHE A 1 176 ? 18.651 -0.705 9.719 1.00 34.13 176 PHE B O 1
ATOM 1376 N N . GLU A 1 177 ? 19.639 -1.507 7.863 1.00 34.67 177 GLU B N 1
ATOM 1377 C CA . GLU A 1 177 ? 18.866 -2.746 7.829 1.00 33.65 177 GLU B CA 1
ATOM 1378 C C . GLU A 1 177 ? 19.622 -3.963 8.364 1.00 36.29 177 GLU B C 1
ATOM 1379 O O . GLU A 1 177 ? 20.837 -4.074 8.205 1.00 39.03 177 GLU B O 1
ATOM 1385 N N . ASN A 1 178 ? 18.885 -4.868 9.002 1.00 24.57 178 ASN B N 1
ATOM 1386 C CA . ASN A 1 178 ? 19.421 -6.150 9.451 1.00 24.92 178 ASN B CA 1
ATOM 1387 C C . ASN A 1 178 ? 20.638 -6.038 10.361 1.00 28.71 178 ASN B C 1
ATOM 1388 O O . ASN A 1 178 ? 21.470 -6.946 10.412 1.00 29.45 178 ASN B O 1
ATOM 1393 N N . VAL A 1 179 ? 20.730 -4.933 11.090 1.00 31.25 179 VAL B N 1
ATOM 1394 C CA . VAL A 1 179 ? 21.862 -4.705 11.979 1.00 28.43 179 VAL B CA 1
ATOM 1395 C C . VAL A 1 179 ? 21.635 -5.338 13.346 1.00 30.88 179 VAL B C 1
ATOM 1396 O O . VAL A 1 179 ? 20.739 -4.931 14.082 1.00 36.53 179 VAL B O 1
ATOM 1400 N N . GLU A 1 180 ? 22.449 -6.338 13.672 1.00 29.81 180 GL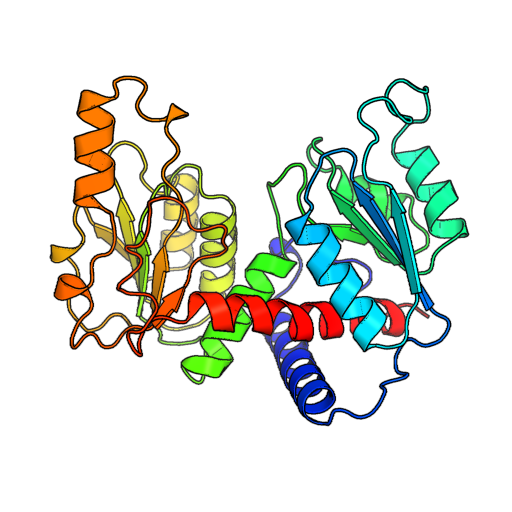U B N 1
ATOM 1401 C CA . GLU A 1 180 ? 22.422 -6.959 14.993 1.00 40.55 180 GLU B CA 1
ATOM 1402 C C . GLU A 1 180 ? 23.442 -6.310 15.926 1.00 32.48 180 GLU B C 1
ATOM 1403 O O . GLU A 1 180 ? 24.625 -6.204 15.595 1.00 31.26 180 GLU B O 1
ATOM 1409 N N . MET A 1 181 ? 22.980 -5.885 17.096 1.00 28.25 181 MET B N 1
ATOM 1410 C CA . MET A 1 181 ? 23.843 -5.192 18.044 1.00 28.75 181 MET B CA 1
ATOM 1411 C C . MET A 1 181 ? 24.086 -5.992 19.318 1.00 32.53 181 MET B C 1
ATOM 1412 O O . MET A 1 181 ? 23.166 -6.577 19.888 1.00 30.93 181 MET B O 1
ATOM 1417 N N . TYR A 1 182 ? 25.338 -6.002 19.759 1.00 31.85 182 TYR B N 1
ATOM 1418 C CA . TYR A 1 182 ? 25.713 -6.649 21.005 1.00 28.37 182 TYR B CA 1
ATOM 1419 C C . TYR A 1 182 ? 26.333 -5.631 21.957 1.00 41.13 182 TYR B C 1
ATOM 1420 O O . TYR A 1 182 ? 27.318 -4.969 21.624 1.00 37.71 182 TYR B O 1
ATOM 1429 N N . PHE A 1 183 ? 25.748 -5.509 23.144 1.00 37.67 183 PHE B N 1
ATOM 1430 C CA . PHE A 1 183 ? 26.193 -4.518 24.114 1.00 31.96 183 PHE B CA 1
ATOM 1431 C C . PHE A 1 183 ? 26.900 -5.153 25.309 1.00 31.03 183 PHE B C 1
ATOM 1432 O O . PHE A 1 183 ? 26.258 -5.581 26.264 1.00 33.47 183 PHE B O 1
ATOM 1440 N N . VAL A 1 184 ? 28.226 -5.201 25.244 1.00 26.27 184 VAL B N 1
ATOM 1441 C CA . VAL A 1 184 ? 29.037 -5.788 26.302 1.00 29.24 184 VAL B CA 1
ATOM 1442 C C . VAL A 1 184 ? 29.549 -4.718 27.260 1.00 32.61 184 VAL B C 1
ATOM 1443 O O . VAL A 1 184 ? 30.220 -3.775 26.842 1.00 37.49 184 VAL B O 1
ATOM 1447 N N . SER A 1 185 ? 29.243 -4.870 28.545 1.00 27.05 185 SER B N 1
ATOM 1448 C CA . SER A 1 185 ? 29.685 -3.903 29.545 1.00 36.59 185 SER B CA 1
ATOM 1449 C C . SER A 1 185 ? 29.511 -4.419 30.968 1.00 30.16 185 SER B C 1
ATOM 1450 O O . SER A 1 185 ? 28.789 -5.389 31.201 1.00 31.29 185 SER B O 1
ATOM 1453 N N . PRO A 1 186 ? 30.188 -3.771 31.930 1.00 41.30 186 PRO B N 1
ATOM 1454 C CA . PRO A 1 186 ? 29.896 -4.004 33.347 1.00 28.66 186 PRO B CA 1
ATOM 1455 C C . PRO A 1 186 ? 28.416 -3.757 33.585 1.00 34.13 186 PRO B C 1
ATOM 1456 O O . PRO A 1 186 ? 27.840 -2.892 32.921 1.00 41.00 186 PRO B O 1
ATOM 1460 N N . LYS A 1 187 ? 27.800 -4.501 34.497 1.00 45.60 187 LYS B N 1
ATOM 1461 C CA . LYS A 1 187 ? 26.375 -4.327 34.756 1.00 47.55 187 LYS B CA 1
ATOM 1462 C C . LYS A 1 187 ? 26.081 -2.887 35.154 1.00 42.52 187 LYS B C 1
ATOM 1463 O O . LYS A 1 187 ? 24.998 -2.364 34.889 1.00 42.83 187 LYS B O 1
ATOM 1469 N N . GLU A 1 188 ? 27.067 -2.245 35.772 1.00 31.87 188 GLU B N 1
ATOM 1470 C CA . GLU A 1 188 ? 26.920 -0.872 36.239 1.00 39.49 188 GLU B CA 1
ATOM 1471 C C . GLU A 1 188 ? 26.887 0.151 35.099 1.00 50.08 188 GLU B C 1
ATOM 1472 O O . GLU A 1 188 ? 26.417 1.278 35.281 1.00 29.63 188 GLU B O 1
ATOM 1478 N N . LEU A 1 189 ? 27.379 -0.242 33.928 1.00 42.83 189 LEU B N 1
ATOM 1479 C CA . LEU A 1 189 ? 27.495 0.687 32.805 1.00 39.61 189 LEU B CA 1
ATOM 1480 C C . LEU A 1 189 ? 26.793 0.193 31.538 1.00 42.11 189 LEU B C 1
ATOM 1481 O O . LEU A 1 189 ? 27.364 0.231 30.445 1.00 30.03 189 LEU B O 1
ATOM 1486 N N . ARG A 1 190 ? 25.555 -0.266 31.687 1.00 40.23 190 ARG B N 1
ATOM 1487 C CA . ARG A 1 190 ? 24.780 -0.740 30.544 1.00 39.97 190 ARG B CA 1
ATOM 1488 C C . ARG A 1 190 ? 24.205 0.414 29.724 1.00 44.51 190 ARG B C 1
ATOM 1489 O O . ARG A 1 190 ? 24.009 1.518 30.231 1.00 38.38 190 ARG B O 1
ATOM 1497 N N . LEU A 1 191 ? 23.939 0.145 28.451 1.00 38.79 191 LEU B N 1
ATOM 1498 C CA . LEU A 1 191 ? 23.349 1.137 27.567 1.00 39.21 191 LEU B CA 1
ATOM 1499 C C . LEU A 1 191 ? 22.119 1.759 28.217 1.00 38.29 191 LEU B C 1
ATOM 1500 O O . LEU A 1 191 ? 21.273 1.044 28.750 1.00 33.49 191 LEU B O 1
ATOM 1505 N N . PRO A 1 192 ? 22.019 3.098 28.176 1.00 38.71 192 PRO B N 1
ATOM 1506 C CA . PRO A 1 192 ? 20.867 3.822 28.725 1.00 44.41 192 PRO B CA 1
ATOM 1507 C C . PRO A 1 192 ? 19.549 3.219 28.247 1.00 58.79 192 PRO B C 1
ATOM 1508 O O . PRO A 1 192 ? 19.380 2.958 27.054 1.00 59.91 192 PRO B O 1
ATOM 1512 N N . LYS A 1 193 ? 18.623 3.001 29.175 1.00 53.72 193 LYS B N 1
ATOM 1513 C CA . LYS A 1 193 ? 17.387 2.297 28.859 1.00 57.16 193 LYS B CA 1
ATOM 1514 C C . LYS A 1 193 ? 16.564 2.985 27.775 1.00 58.68 193 LYS B C 1
ATOM 1515 O O . LYS A 1 193 ? 16.020 2.322 26.893 1.00 55.54 193 LYS B O 1
ATOM 1521 N N . ASP A 1 194 ? 16.472 4.310 27.838 1.00 53.65 194 ASP B N 1
ATOM 1522 C CA . ASP A 1 194 ? 15.697 5.053 26.849 1.00 58.04 194 ASP B CA 1
ATOM 1523 C C . ASP A 1 194 ? 16.126 4.661 25.438 1.00 60.96 194 ASP B C 1
ATOM 1524 O O . ASP A 1 194 ? 15.290 4.480 24.551 1.00 63.16 194 ASP B O 1
ATOM 1529 N N . ILE A 1 195 ? 17.432 4.523 25.237 1.00 62.12 195 ILE B N 1
ATOM 1530 C CA . ILE A 1 195 ? 17.960 4.069 23.958 1.00 56.69 195 ILE B CA 1
ATOM 1531 C C . ILE A 1 195 ? 17.446 2.670 23.657 1.00 55.71 195 ILE B C 1
ATOM 1532 O O . ILE A 1 195 ? 16.944 2.409 22.564 1.00 40.77 195 ILE B O 1
ATOM 1537 N N . ILE A 1 196 ? 17.577 1.775 24.633 1.00 51.95 196 ILE B N 1
ATOM 1538 C CA . ILE A 1 196 ? 17.059 0.420 24.507 1.00 41.68 196 ILE B CA 1
ATOM 1539 C C . ILE A 1 196 ? 15.632 0.458 23.975 1.00 49.35 196 ILE B C 1
ATOM 1540 O O . ILE A 1 196 ? 15.255 -0.342 23.119 1.00 46.88 196 ILE B O 1
ATOM 1545 N N . GLU A 1 197 ? 14.844 1.399 24.485 1.00 50.25 197 GLU B N 1
ATOM 1546 C CA . GLU A 1 197 ? 13.471 1.583 24.029 1.00 48.78 197 GLU B CA 1
ATOM 1547 C C . GLU A 1 197 ? 13.421 1.941 22.549 1.00 49.79 197 GLU B C 1
ATOM 1548 O O . GLU A 1 197 ? 12.642 1.368 21.790 1.00 52.40 197 GLU B O 1
ATOM 1554 N N . ASP A 1 198 ? 14.260 2.890 22.146 1.00 55.06 198 ASP B N 1
ATOM 1555 C CA . ASP A 1 198 ? 14.337 3.301 20.748 1.00 54.45 198 ASP B CA 1
ATOM 1556 C C . ASP A 1 198 ? 14.642 2.111 19.840 1.00 52.23 198 ASP B C 1
ATOM 1557 O O . ASP A 1 198 ? 14.044 1.964 18.774 1.00 45.80 198 ASP B O 1
ATOM 1562 N N . LEU A 1 199 ? 15.574 1.265 20.270 1.00 45.65 199 LEU B N 1
ATOM 1563 C CA . LEU A 1 199 ? 15.933 0.068 19.515 1.00 38.79 199 LEU B CA 1
ATOM 1564 C C . LEU A 1 199 ? 14.765 -0.907 19.423 1.00 43.54 199 LEU B C 1
ATOM 1565 O O . LEU A 1 199 ? 14.441 -1.404 18.343 1.00 48.46 199 LEU B O 1
ATOM 1570 N N . LYS A 1 200 ? 14.137 -1.182 20.562 1.00 46.23 200 LYS B N 1
ATOM 1571 C CA . LYS A 1 200 ? 12.977 -2.065 20.594 1.00 52.49 200 LYS B CA 1
ATOM 1572 C C . LYS A 1 200 ? 11.884 -1.565 19.657 1.00 50.98 200 LYS B C 1
ATOM 1573 O O . LYS A 1 200 ? 11.279 -2.346 18.923 1.00 55.68 200 LYS B O 1
ATOM 1579 N N . ALA A 1 201 ? 11.637 -0.259 19.687 1.00 42.13 201 ALA B N 1
ATOM 1580 C CA . ALA A 1 201 ? 10.622 0.352 18.837 1.00 50.40 201 ALA B CA 1
ATOM 1581 C C . ALA A 1 201 ? 10.970 0.168 17.365 1.00 47.57 201 ALA B C 1
ATOM 1582 O O . ALA A 1 201 ? 10.138 -0.267 16.571 1.00 55.82 201 ALA B O 1
ATOM 1584 N N . LYS A 1 202 ? 12.207 0.500 17.008 1.00 47.34 202 LYS B N 1
ATOM 1585 C CA . LYS A 1 202 ? 12.685 0.311 15.644 1.00 45.87 202 LYS B CA 1
ATOM 1586 C C . LYS A 1 202 ? 12.818 -1.176 15.315 1.00 45.51 202 LYS B C 1
ATOM 1587 O O . LYS A 1 202 ? 13.220 -1.545 14.213 1.00 33.16 202 LYS B O 1
ATOM 1593 N N . ASN A 1 203 ? 12.478 -2.025 16.280 1.00 51.12 203 ASN B N 1
ATOM 1594 C CA . ASN A 1 203 ? 12.531 -3.470 16.091 1.00 41.85 203 ASN B CA 1
ATOM 1595 C C . ASN A 1 203 ? 13.910 -3.954 15.661 1.00 43.27 203 ASN B C 1
ATOM 1596 O O . ASN A 1 203 ? 14.039 -4.740 14.724 1.00 46.77 203 ASN B O 1
ATOM 1601 N N . ILE A 1 204 ? 14.937 -3.473 16.352 1.00 40.52 204 ILE B N 1
ATOM 1602 C CA . ILE A 1 204 ? 16.304 -3.896 16.085 1.00 37.12 204 ILE B CA 1
ATOM 1603 C C . ILE A 1 204 ? 16.653 -5.106 16.939 1.00 40.73 204 ILE B C 1
ATOM 1604 O O . ILE A 1 204 ? 16.364 -5.136 18.134 1.00 39.15 204 ILE B O 1
ATOM 1609 N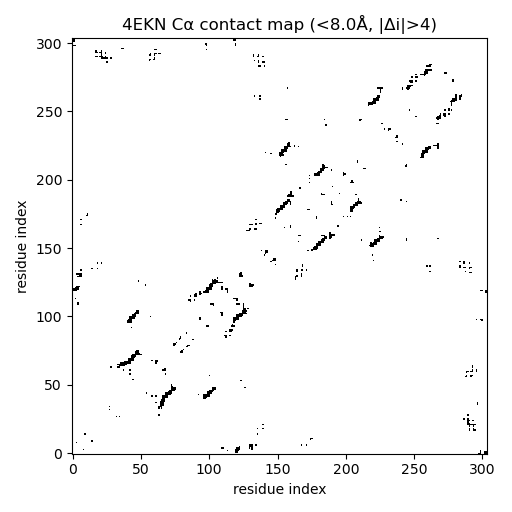 N . LYS A 1 205 ? 17.269 -6.106 16.320 1.00 34.77 205 LYS B N 1
ATOM 1610 C CA . LYS A 1 205 ? 17.724 -7.283 17.048 1.00 37.43 205 LYS B CA 1
ATOM 1611 C C . LYS A 1 205 ? 18.995 -6.947 17.830 1.00 29.47 205 LYS B C 1
ATOM 1612 O O . LYS A 1 205 ? 20.027 -6.624 17.243 1.00 41.74 205 LYS B O 1
ATOM 1618 N N . PHE A 1 206 ? 18.917 -7.008 19.155 1.00 30.57 206 PHE B N 1
ATOM 1619 C CA . PHE A 1 206 ? 20.058 -6.646 19.988 1.00 27.26 206 PHE B CA 1
ATOM 1620 C C . PHE A 1 206 ? 20.143 -7.504 21.242 1.00 31.77 206 PHE B C 1
ATOM 1621 O O . PHE A 1 206 ? 19.156 -8.101 21.667 1.00 50.97 206 PHE B O 1
ATOM 1629 N N . TYR A 1 207 ? 21.330 -7.547 21.834 1.00 31.61 207 TYR B N 1
ATOM 1630 C CA . TYR A 1 207 ? 21.561 -8.321 23.044 1.00 30.46 207 TYR B CA 1
ATOM 1631 C C . TYR A 1 207 ? 22.422 -7.552 24.038 1.00 31.05 207 TYR B C 1
ATOM 1632 O O . TYR A 1 207 ? 23.374 -6.872 23.656 1.00 26.97 207 TYR B O 1
ATOM 1641 N N . GLU A 1 208 ? 22.080 -7.661 25.316 1.00 34.09 208 GLU B N 1
ATOM 1642 C CA . GLU A 1 208 ? 22.925 -7.125 26.373 1.00 30.60 208 GLU B CA 1
ATOM 1643 C C . GLU A 1 208 ? 23.742 -8.263 26.965 1.00 34.30 208 GLU B C 1
ATOM 1644 O O . GLU A 1 208 ? 23.190 -9.209 27.521 1.00 42.98 208 GLU B O 1
ATOM 1650 N N . LYS A 1 209 ? 25.059 -8.174 26.831 1.00 40.25 209 LYS B N 1
ATOM 1651 C CA . LYS A 1 209 ? 25.938 -9.238 27.298 1.00 36.96 209 LYS B CA 1
ATOM 1652 C C . LYS A 1 209 ? 26.832 -8.775 28.440 1.00 34.62 209 LYS B C 1
ATOM 1653 O O . LYS A 1 209 ? 27.196 -7.601 28.529 1.00 42.04 209 LYS B O 1
ATOM 1659 N N . GLU A 1 210 ? 27.184 -9.712 29.311 1.00 41.41 210 GLU B N 1
ATOM 1660 C CA . GLU A 1 210 ? 27.991 -9.408 30.482 1.00 44.81 210 GLU B CA 1
ATOM 1661 C C . GLU A 1 210 ? 29.479 -9.538 30.176 1.00 42.17 210 GLU B C 1
ATOM 1662 O O . GLU A 1 210 ? 30.296 -8.785 30.704 1.00 28.95 210 GLU B O 1
ATOM 1668 N N . SER A 1 211 ? 29.824 -10.493 29.316 1.00 35.27 211 SER B N 1
ATOM 1669 C CA . SER A 1 211 ? 31.225 -10.817 29.063 1.00 41.75 211 SER B CA 1
ATOM 1670 C C . SER A 1 211 ? 31.595 -10.850 27.583 1.00 40.74 211 SER B C 1
ATOM 1671 O O . SER A 1 211 ? 30.738 -11.012 26.714 1.00 34.01 211 SER B O 1
ATOM 1674 N N . LEU A 1 212 ? 32.887 -10.704 27.313 1.00 29.86 212 LEU B N 1
ATOM 1675 C CA . LEU A 1 212 ? 33.420 -10.813 25.962 1.00 37.53 212 LEU B CA 1
ATOM 1676 C C . LEU A 1 212 ? 33.295 -12.241 25.441 1.00 43.42 212 LEU B C 1
ATOM 1677 O O . LEU A 1 212 ? 33.151 -12.460 24.239 1.00 47.49 212 LEU B O 1
ATOM 1682 N N . ASP A 1 213 ? 33.354 -13.207 26.353 1.00 36.82 213 ASP B N 1
ATOM 1683 C CA . ASP A 1 213 ? 33.262 -14.616 25.985 1.00 41.74 213 ASP B CA 1
ATOM 1684 C C . ASP A 1 213 ? 31.851 -14.995 25.546 1.00 44.31 213 ASP B C 1
ATOM 1685 O O . ASP A 1 213 ? 31.653 -16.006 24.872 1.00 53.15 213 ASP B O 1
ATOM 1690 N N . ASP A 1 214 ? 30.873 -14.180 25.927 1.00 38.03 214 ASP B N 1
ATOM 1691 C CA . ASP A 1 214 ? 29.489 -14.415 25.528 1.00 47.75 214 ASP B CA 1
ATOM 1692 C C . ASP A 1 214 ? 29.285 -14.096 24.047 1.00 50.91 214 ASP B C 1
ATOM 1693 O O . ASP A 1 214 ? 28.201 -14.297 23.503 1.00 54.18 214 ASP B O 1
ATOM 1698 N N . LEU A 1 215 ? 30.333 -13.595 23.401 1.00 45.13 215 LEU B N 1
ATOM 1699 C CA . LEU A 1 215 ? 30.278 -13.303 21.975 1.00 44.88 215 LEU B CA 1
ATOM 1700 C C . LEU A 1 215 ? 30.786 -14.480 21.156 1.00 48.54 215 LEU B C 1
ATOM 1701 O O . LEU A 1 215 ? 31.825 -15.068 21.463 1.00 56.69 215 LEU B O 1
ATOM 1706 N N . ASP A 1 216 ? 30.044 -14.817 20.110 1.00 34.18 216 ASP B N 1
ATOM 1707 C CA . ASP A 1 216 ? 30.488 -15.815 19.153 1.00 55.16 216 ASP B CA 1
ATOM 1708 C C . ASP A 1 216 ? 31.261 -15.102 18.057 1.00 61.92 216 ASP B C 1
ATOM 1709 O O . ASP A 1 216 ? 31.351 -13.874 18.059 1.00 53.22 216 ASP B O 1
ATOM 1714 N N . ASP A 1 217 ? 31.821 -15.864 17.124 1.00 66.75 217 ASP B N 1
ATOM 1715 C CA . ASP A 1 217 ? 32.635 -15.278 16.067 1.00 57.13 217 ASP B CA 1
ATOM 1716 C C . ASP A 1 217 ? 31.794 -14.911 14.848 1.00 45.47 217 ASP B C 1
ATOM 1717 O O . ASP A 1 217 ? 32.238 -15.055 13.712 1.00 41.57 217 ASP B O 1
ATOM 1722 N N . ASP A 1 218 ? 30.576 -14.445 15.087 1.00 46.07 218 ASP B N 1
ATOM 1723 C CA . ASP A 1 218 ? 29.718 -13.991 14.002 1.00 41.36 218 ASP B CA 1
ATOM 1724 C C . ASP A 1 218 ? 29.737 -12.471 13.910 1.00 37.86 218 ASP B C 1
ATOM 1725 O O . ASP A 1 218 ? 29.258 -11.894 12.937 1.00 47.92 218 ASP B O 1
ATOM 1730 N N . ILE A 1 219 ? 30.309 -11.831 14.925 1.00 43.48 219 ILE B N 1
ATOM 1731 C CA . ILE A 1 219 ? 30.426 -10.376 14.946 1.00 35.98 219 ILE B CA 1
ATOM 1732 C C . ILE A 1 219 ? 31.374 -9.874 13.859 1.00 39.08 219 ILE B C 1
ATOM 1733 O O . ILE A 1 219 ? 32.483 -10.387 13.693 1.00 36.47 219 ILE B O 1
ATOM 1738 N N . ASP A 1 220 ? 30.921 -8.865 13.122 1.00 31.20 220 ASP B N 1
ATOM 1739 C CA . ASP A 1 220 ? 31.689 -8.300 12.023 1.00 32.07 220 ASP B CA 1
ATOM 1740 C C . ASP A 1 220 ? 32.536 -7.127 12.505 1.00 28.45 220 ASP B C 1
ATOM 1741 O O . ASP A 1 220 ? 33.608 -6.857 11.964 1.00 24.87 220 ASP B O 1
ATOM 1746 N N . VAL A 1 221 ? 32.052 -6.432 13.527 1.00 18.30 221 VAL B N 1
ATOM 1747 C CA . VAL A 1 221 ? 32.736 -5.244 14.020 1.00 25.11 221 VAL B CA 1
ATOM 1748 C C . VAL A 1 221 ? 32.762 -5.161 15.547 1.00 31.18 221 VAL B C 1
ATOM 1749 O O . VAL A 1 221 ? 31.721 -5.217 16.204 1.00 27.28 221 VAL B O 1
ATOM 1753 N N . LEU A 1 222 ? 33.962 -5.023 16.103 1.00 25.38 222 LEU B N 1
ATOM 1754 C CA . LEU A 1 222 ? 34.129 -4.818 17.536 1.00 25.20 222 LEU B CA 1
ATOM 1755 C C . LEU A 1 222 ? 34.519 -3.369 17.825 1.00 27.04 222 LEU B C 1
ATOM 1756 O O . LEU A 1 222 ? 35.650 -2.954 17.566 1.00 24.38 222 LEU B O 1
ATOM 1761 N N . TYR A 1 223 ? 33.575 -2.609 18.368 1.00 22.16 223 TYR B N 1
ATOM 1762 C CA . TYR A 1 223 ? 33.777 -1.191 18.641 1.00 21.39 223 TYR B CA 1
ATOM 1763 C C . TYR A 1 223 ? 33.994 -0.985 20.133 1.00 22.61 223 TYR B C 1
ATOM 1764 O O . TYR A 1 223 ? 33.061 -1.115 20.922 1.00 26.25 223 TYR B O 1
ATOM 1773 N N . VAL A 1 224 ? 35.224 -0.664 20.521 1.00 21.77 224 VAL B N 1
ATOM 1774 C CA . VAL A 1 224 ? 35.562 -0.561 21.935 1.00 22.09 224 VAL B CA 1
ATOM 1775 C C . VAL A 1 224 ? 35.699 0.884 22.401 1.00 24.31 224 VAL B C 1
ATOM 1776 O O . VAL A 1 224 ? 36.293 1.718 21.717 1.00 25.27 224 VAL B O 1
ATOM 1780 N N . THR A 1 225 ? 35.132 1.171 23.567 1.00 26.05 225 THR B N 1
ATOM 1781 C CA . THR A 1 225 ? 35.217 2.500 24.152 1.00 31.79 225 THR B CA 1
ATOM 1782 C C . THR A 1 225 ? 35.852 2.449 25.534 1.00 31.58 225 THR B C 1
ATOM 1783 O O . THR A 1 225 ? 36.135 1.376 26.064 1.00 43.78 225 THR B O 1
ATOM 1787 N N . ARG A 1 226 ? 36.061 3.626 26.109 1.00 42.56 226 ARG B N 1
ATOM 1788 C CA . ARG A 1 226 ? 36.807 3.773 27.351 1.00 37.96 226 ARG B CA 1
ATOM 1789 C C . ARG A 1 226 ? 35.954 3.486 28.583 1.00 39.22 226 ARG B C 1
ATOM 1790 O O . ARG A 1 226 ? 34.748 3.733 28.591 1.00 47.04 226 ARG B O 1
ATOM 1798 N N . ILE A 1 227 ? 36.589 2.953 29.619 1.00 43.54 227 ILE B N 1
ATOM 1799 C CA . ILE A 1 227 ? 35.971 2.877 30.936 1.00 46.09 227 ILE B CA 1
ATOM 1800 C C . ILE A 1 227 ? 36.825 3.679 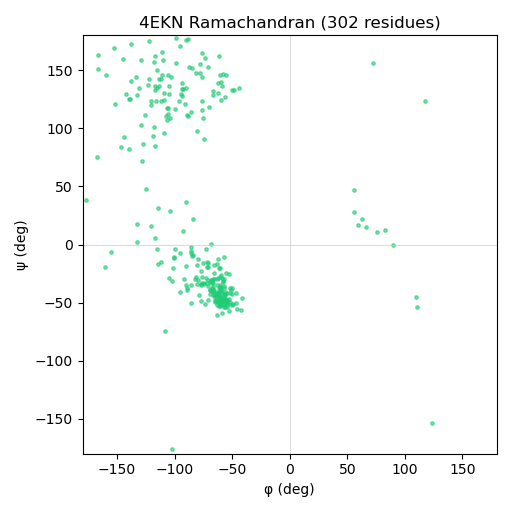31.905 1.00 46.27 227 ILE B C 1
ATOM 1801 O O . ILE A 1 227 ? 37.795 3.165 32.458 1.00 64.77 227 ILE B O 1
ATOM 1806 N N . GLN A 1 228 ? 36.468 4.945 32.096 1.00 57.49 228 GLN B N 1
ATOM 1807 C CA . GLN A 1 228 ? 37.257 5.857 32.921 1.00 64.93 228 GLN B CA 1
ATOM 1808 C C . GLN A 1 228 ? 37.375 5.404 34.372 1.00 52.93 228 GLN B C 1
ATOM 1809 O O . GLN A 1 228 ? 36.592 4.578 34.847 1.00 45.54 228 GLN B O 1
ATOM 1815 N N . LYS A 1 229 ? 38.359 5.958 35.072 1.00 69.18 229 LYS B N 1
ATOM 1816 C CA . LYS A 1 229 ? 38.604 5.596 36.464 1.00 65.21 229 LYS B CA 1
ATOM 1817 C C . LYS A 1 229 ? 37.539 6.170 37.393 1.00 51.34 229 LYS B C 1
ATOM 1818 O O . LYS A 1 229 ? 37.247 5.594 38.441 1.00 56.08 229 LYS B O 1
ATOM 1824 N N . GLU A 1 230 ? 36.962 7.303 37.001 1.00 48.91 230 GLU B N 1
ATOM 1825 C CA . GLU A 1 230 ? 35.932 7.963 37.797 1.00 45.61 230 GLU B CA 1
ATOM 1826 C C . GLU A 1 230 ? 34.751 7.034 38.067 1.00 53.11 230 GLU B C 1
ATOM 1827 O O . GLU A 1 230 ? 33.879 7.333 38.884 1.00 59.81 230 GLU B O 1
ATOM 1833 N N . ARG A 1 231 ? 34.733 5.901 37.376 1.00 55.91 231 ARG B N 1
ATOM 1834 C CA . ARG A 1 231 ? 33.645 4.944 37.504 1.00 55.43 231 ARG B CA 1
ATOM 1835 C C . ARG A 1 231 ? 33.928 3.930 38.608 1.00 64.40 231 ARG B C 1
ATOM 1836 O O . ARG A 1 231 ? 33.018 3.253 39.090 1.00 50.56 231 ARG B O 1
ATOM 1844 N N . PHE A 1 232 ? 35.196 3.826 38.997 1.00 50.95 232 PHE B N 1
ATOM 1845 C CA . PHE A 1 232 ? 35.612 2.898 40.042 1.00 62.24 232 PHE B CA 1
ATOM 1846 C C . PHE A 1 232 ? 36.769 3.485 40.841 1.00 70.72 232 PHE B C 1
ATOM 1847 O O . PHE A 1 232 ? 37.931 3.188 40.564 1.00 70.39 232 PHE B O 1
ATOM 1855 N N . PRO A 1 233 ? 36.452 4.319 41.842 1.00 65.89 233 PRO B N 1
ATOM 1856 C CA . PRO A 1 233 ? 37.460 5.035 42.634 1.00 58.80 233 PRO B CA 1
ATOM 1857 C C . PRO A 1 233 ? 38.439 4.084 43.314 1.00 59.63 233 PRO B C 1
ATOM 1858 O O . PRO A 1 233 ? 39.599 4.442 43.521 1.00 50.82 233 PRO B O 1
ATOM 1862 N N . ASP A 1 234 ? 37.968 2.891 43.664 1.00 60.37 234 ASP B N 1
ATOM 1863 C CA . ASP A 1 234 ? 38.820 1.881 44.278 1.00 46.95 234 ASP B CA 1
ATOM 1864 C C . ASP A 1 234 ? 39.730 1.257 43.230 1.00 55.12 234 ASP B C 1
ATOM 1865 O O . ASP A 1 234 ? 39.270 0.510 42.368 1.00 49.23 234 ASP B O 1
ATOM 1870 N N . PRO A 1 235 ? 41.032 1.564 43.300 1.00 58.73 235 PRO B N 1
ATOM 1871 C CA . PRO A 1 235 ? 41.984 0.996 42.344 1.00 58.42 235 PRO B CA 1
ATOM 1872 C C . PRO A 1 235 ? 41.828 -0.517 42.252 1.00 55.17 235 PRO B C 1
ATOM 1873 O O . PRO A 1 235 ? 41.934 -1.073 41.164 1.00 48.66 235 PRO B O 1
ATOM 1877 N N . ASN A 1 236 ? 41.562 -1.165 43.382 1.00 51.95 236 ASN B N 1
ATOM 1878 C CA . ASN A 1 236 ? 41.403 -2.616 43.415 1.00 63.01 236 ASN B CA 1
ATOM 1879 C C . ASN A 1 236 ? 40.306 -3.119 42.482 1.00 56.01 236 ASN B C 1
ATOM 1880 O O . ASN A 1 236 ? 40.544 -3.994 41.648 1.00 43.87 236 ASN B O 1
ATOM 1885 N N . GLU A 1 237 ? 39.106 -2.567 42.627 1.00 53.40 237 GLU B N 1
ATOM 1886 C CA . GLU A 1 237 ? 37.978 -2.985 41.804 1.00 63.89 237 GLU B CA 1
ATOM 1887 C C . GLU A 1 237 ? 38.193 -2.598 40.343 1.00 55.58 237 GLU B C 1
ATOM 1888 O O . GLU A 1 237 ? 37.815 -3.333 39.429 1.00 50.62 237 GLU B O 1
ATOM 1894 N N . TYR A 1 238 ? 38.811 -1.441 40.130 1.00 54.58 238 TYR B N 1
ATOM 1895 C CA . TYR A 1 238 ? 39.077 -0.948 38.783 1.00 42.27 238 TYR B CA 1
ATOM 1896 C C . TYR A 1 238 ? 40.018 -1.884 38.031 1.00 48.70 238 TYR B C 1
ATOM 1897 O O . TYR A 1 238 ? 39.896 -2.056 36.817 1.00 45.05 238 TYR B O 1
ATOM 1906 N N . GLU A 1 239 ? 40.961 -2.479 38.758 1.00 45.84 239 GLU B N 1
ATOM 1907 C CA . GLU A 1 239 ? 41.807 -3.525 38.201 1.00 46.11 239 GLU B CA 1
ATOM 1908 C C . GLU A 1 239 ? 40.903 -4.591 37.600 1.00 45.18 239 GLU B C 1
ATOM 1909 O O . GLU A 1 239 ? 40.992 -4.907 36.417 1.00 34.88 239 GLU B O 1
ATOM 1915 N N . LYS A 1 240 ? 40.030 -5.137 38.439 1.00 38.43 240 LYS B N 1
ATOM 1916 C CA . LYS A 1 240 ? 39.062 -6.142 38.023 1.00 44.65 240 LYS B CA 1
ATOM 1917 C C . LYS A 1 240 ? 38.361 -5.776 36.715 1.00 45.79 240 LYS B C 1
ATOM 1918 O O . LYS A 1 240 ? 38.381 -6.552 35.759 1.00 37.86 240 LYS B O 1
ATOM 1924 N N . VAL A 1 241 ? 37.750 -4.596 36.674 1.00 37.81 241 VAL B N 1
ATOM 1925 C CA . VAL A 1 241 ? 36.985 -4.169 35.506 1.00 37.83 241 VAL B CA 1
ATOM 1926 C C . VAL A 1 241 ? 37.843 -4.124 34.242 1.00 45.32 241 VAL B C 1
ATOM 1927 O O . VAL A 1 241 ? 37.545 -4.800 33.255 1.00 33.99 241 VAL B O 1
ATOM 1931 N N . LYS A 1 242 ? 38.903 -3.323 34.277 1.00 33.29 242 LYS B N 1
ATOM 1932 C CA . LYS A 1 242 ? 39.835 -3.238 33.162 1.00 30.39 242 LYS B CA 1
ATOM 1933 C C . LYS A 1 242 ? 40.228 -4.625 32.666 1.00 37.73 242 LYS B C 1
ATOM 1934 O O . LYS A 1 242 ? 40.165 -4.911 31.470 1.00 34.64 242 LYS B O 1
ATOM 1940 N N . GLY A 1 243 ? 40.633 -5.486 33.591 1.00 27.79 243 GLY B N 1
ATOM 1941 C CA . GLY A 1 243 ? 41.074 -6.823 33.243 1.00 22.34 243 GLY B CA 1
ATOM 1942 C C . GLY A 1 243 ? 40.031 -7.611 32.477 1.00 36.96 243 GLY B C 1
ATOM 1943 O O . GLY A 1 243 ? 40.356 -8.360 31.556 1.00 39.02 243 GLY B O 1
ATOM 1944 N N . SER A 1 244 ? 38.769 -7.429 32.850 1.00 30.59 244 SER B N 1
ATOM 1945 C CA . SER A 1 244 ? 37.678 -8.204 32.273 1.00 26.73 244 SER B CA 1
ATOM 1946 C C . SER A 1 244 ? 37.294 -7.755 30.866 1.00 37.80 244 SER B C 1
ATOM 1947 O O . SER A 1 244 ? 36.812 -8.556 30.065 1.00 34.59 244 SER B O 1
ATOM 1950 N N . TYR A 1 245 ? 37.510 -6.479 30.564 1.00 42.06 245 TYR B N 1
ATOM 1951 C CA . TYR A 1 245 ? 37.039 -5.917 29.301 1.00 35.51 245 TYR B CA 1
ATOM 1952 C C . TYR A 1 245 ? 38.147 -5.455 28.359 1.00 30.18 245 TYR B C 1
ATOM 1953 O O . TYR A 1 245 ? 37.873 -5.041 27.233 1.00 42.42 245 TYR B O 1
ATOM 1962 N N . LYS A 1 246 ? 39.392 -5.537 28.814 1.00 33.87 246 LYS B N 1
ATOM 1963 C CA . LYS A 1 246 ? 40.529 -5.195 27.969 1.00 30.41 246 LYS B CA 1
ATOM 1964 C C . LYS A 1 246 ? 40.642 -6.207 26.841 1.00 32.50 246 LYS B C 1
ATOM 1965 O O . LYS A 1 246 ? 40.647 -7.414 27.080 1.00 33.79 246 LYS B O 1
ATOM 1971 N N . ILE A 1 247 ? 40.723 -5.717 25.609 1.00 30.05 247 ILE B N 1
ATOM 1972 C CA . ILE A 1 247 ? 40.904 -6.596 24.464 1.00 28.47 247 ILE B CA 1
ATOM 1973 C C . ILE A 1 247 ? 42.351 -7.061 24.413 1.00 28.38 247 ILE B C 1
ATOM 1974 O O . ILE A 1 247 ? 43.269 -6.243 24.381 1.00 35.31 247 ILE B O 1
ATOM 1979 N N . LYS A 1 248 ? 42.549 -8.377 24.415 1.00 34.42 248 LYS B N 1
ATOM 1980 C CA . LYS A 1 248 ? 43.888 -8.961 24.396 1.00 27.52 248 LYS B CA 1
ATOM 1981 C C . LYS A 1 248 ? 44.128 -9.803 23.140 1.00 38.15 248 LYS B C 1
ATOM 1982 O O . LYS A 1 248 ? 43.184 -10.281 22.510 1.00 31.00 248 LYS B O 1
ATOM 1988 N N . ARG A 1 249 ? 45.399 -9.982 22.786 1.00 32.22 249 ARG B N 1
ATOM 1989 C CA . ARG A 1 249 ? 45.777 -10.703 21.572 1.00 37.68 249 ARG B CA 1
ATOM 1990 C C . ARG A 1 249 ? 45.141 -12.089 21.468 1.00 44.84 249 ARG B C 1
ATOM 1991 O O . ARG A 1 249 ? 44.550 -12.434 20.446 1.00 39.54 249 ARG B O 1
ATOM 1999 N N . GLU A 1 250 ? 45.279 -12.886 22.522 1.00 40.27 250 GLU B N 1
ATOM 2000 C CA . GLU A 1 250 ? 44.801 -14.262 22.498 1.00 47.76 250 GLU B CA 1
ATOM 2001 C C . GLU A 1 250 ? 43.304 -14.348 22.203 1.00 42.13 250 GLU B C 1
ATOM 2002 O O . GLU A 1 250 ? 42.840 -15.298 21.573 1.00 62.38 250 GLU B O 1
ATOM 2008 N N . TYR A 1 251 ? 42.556 -13.345 22.651 1.00 34.85 251 TYR B N 1
ATOM 2009 C CA . TYR A 1 251 ? 41.118 -13.287 22.407 1.00 32.31 251 TYR B CA 1
ATOM 2010 C C . TYR A 1 251 ? 40.813 -12.844 20.977 1.00 38.46 251 TYR B C 1
ATOM 2011 O O . TYR A 1 251 ? 39.742 -13.126 20.440 1.00 33.81 251 TYR B O 1
ATOM 2020 N N . VAL A 1 252 ? 41.765 -12.151 20.366 1.00 29.68 252 VAL B N 1
ATOM 2021 C CA . VAL A 1 252 ? 41.570 -11.583 19.041 1.00 26.99 252 VAL B CA 1
ATOM 2022 C C . VAL A 1 252 ? 41.969 -12.556 17.939 1.00 41.81 252 VAL B C 1
ATOM 2023 O O . VAL A 1 252 ? 41.325 -12.619 16.891 1.00 32.77 252 VAL B O 1
ATOM 2027 N N . GLU A 1 253 ? 43.036 -13.309 18.177 1.00 44.24 253 GLU B N 1
ATOM 2028 C CA . GLU A 1 253 ? 43.541 -14.249 17.184 1.00 36.41 253 GLU B CA 1
ATOM 2029 C C . GLU A 1 253 ? 42.404 -15.040 16.545 1.00 38.17 253 GLU B C 1
ATOM 2030 O O . GLU A 1 253 ? 41.500 -15.509 17.234 1.00 34.04 253 GLU B O 1
ATOM 2036 N N . GLY A 1 254 ? 42.447 -15.168 15.223 1.00 41.14 254 GLY B N 1
ATOM 2037 C CA . GLY A 1 254 ? 41.482 -15.974 14.495 1.00 33.48 254 GLY B CA 1
ATOM 2038 C C . GLY A 1 254 ? 40.052 -15.466 14.522 1.00 36.24 254 GLY B C 1
ATOM 2039 O O . GLY A 1 254 ? 39.126 -16.199 14.180 1.00 42.10 254 GLY B O 1
ATOM 2040 N N . LYS A 1 255 ? 39.863 -14.214 14.922 1.00 38.58 255 LYS B N 1
ATOM 2041 C CA . LYS A 1 255 ? 38.527 -13.627 14.963 1.00 37.50 255 LYS B CA 1
ATOM 2042 C C . LYS A 1 255 ? 38.153 -13.007 13.623 1.00 36.20 255 LYS B C 1
ATOM 2043 O O . LYS A 1 255 ? 39.022 -12.590 12.858 1.00 35.12 255 LYS B O 1
ATOM 2049 N N . LYS A 1 256 ? 36.855 -12.953 13.343 1.00 25.76 256 LYS B N 1
ATOM 2050 C CA . LYS A 1 256 ? 36.368 -12.418 12.080 1.00 31.80 256 LYS B CA 1
ATOM 2051 C C . LYS A 1 256 ? 36.313 -10.895 12.087 1.00 36.99 256 LYS B C 1
ATOM 2052 O O . LYS A 1 256 ? 36.434 -10.257 11.041 1.00 37.10 256 LYS B O 1
ATOM 2058 N N . PHE A 1 257 ? 36.136 -10.315 13.268 1.00 15.95 257 PHE B N 1
ATOM 2059 C CA . PHE A 1 257 ? 35.808 -8.899 13.365 1.00 26.44 257 PHE B CA 1
ATOM 2060 C C . PHE A 1 257 ? 36.975 -7.968 13.068 1.00 31.88 257 PHE B C 1
ATOM 2061 O O . PHE A 1 257 ? 38.135 -8.374 13.089 1.00 29.09 257 PHE B O 1
ATOM 2069 N N . ILE A 1 258 ? 36.641 -6.720 12.759 1.00 22.10 258 ILE B N 1
ATOM 2070 C CA . ILE A 1 258 ? 37.603 -5.635 12.801 1.00 21.73 258 ILE B CA 1
ATOM 2071 C C . ILE A 1 258 ? 37.386 -4.932 14.130 1.00 22.65 258 ILE B C 1
ATOM 2072 O O . ILE A 1 258 ? 36.304 -5.018 14.711 1.00 20.01 258 ILE B O 1
ATOM 2077 N N . ILE A 1 259 ? 38.413 -4.248 14.618 1.00 20.35 259 ILE B N 1
ATOM 2078 C CA . ILE A 1 259 ? 38.312 -3.556 15.890 1.00 20.49 259 ILE B CA 1
ATOM 2079 C C . ILE A 1 259 ? 38.345 -2.055 15.662 1.00 23.88 259 ILE B C 1
ATOM 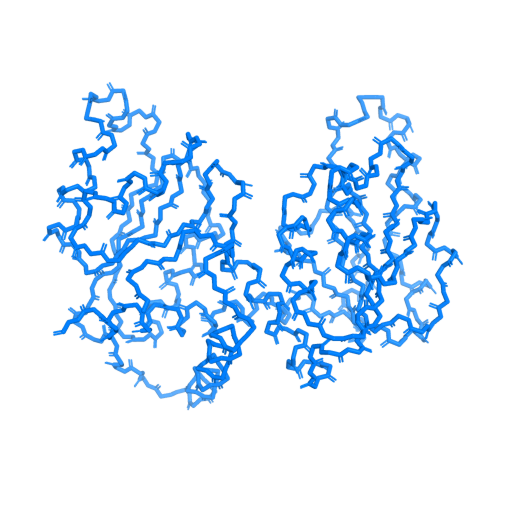2080 O O . ILE A 1 259 ? 39.283 -1.526 15.067 1.00 22.59 259 ILE B O 1
ATOM 2085 N N . MET A 1 260 ? 37.309 -1.375 16.136 1.00 28.94 260 MET B N 1
ATOM 2086 C CA . MET A 1 260 ? 37.237 0.071 16.030 1.00 16.98 260 MET B CA 1
ATOM 2087 C C . MET A 1 260 ? 37.301 0.713 17.409 1.00 26.22 260 MET B C 1
ATOM 2088 O O . MET A 1 260 ? 36.758 0.185 18.383 1.00 25.95 260 MET B O 1
ATOM 2093 N N . HIS A 1 261 ? 37.983 1.850 17.474 1.00 25.92 261 HIS B N 1
ATOM 2094 C CA . HIS A 1 261 ? 38.163 2.600 18.707 1.00 22.75 261 HIS B CA 1
ATOM 2095 C C . HIS A 1 261 ? 38.320 4.063 18.316 1.00 25.50 261 HIS B C 1
ATOM 2096 O O . HIS A 1 261 ? 39.222 4.411 17.551 1.00 28.52 261 HIS B O 1
ATOM 2103 N N . PRO A 1 262 ? 37.434 4.926 18.827 1.00 25.04 262 PRO B N 1
ATOM 2104 C CA . PRO A 1 262 ? 37.455 6.341 18.439 1.00 25.23 262 PRO B CA 1
ATOM 2105 C C . PRO A 1 262 ? 38.759 7.034 18.816 1.00 21.42 262 PRO B C 1
ATOM 2106 O O . PRO A 1 262 ? 39.079 8.072 18.241 1.00 25.00 262 PRO B O 1
ATOM 2110 N N . LEU A 1 263 ? 39.493 6.459 19.766 1.00 28.05 263 LEU B N 1
ATOM 2111 C CA . LEU A 1 263 ? 40.751 7.031 20.254 1.00 25.97 263 LEU B CA 1
ATOM 2112 C C . LEU A 1 263 ? 40.517 8.273 21.116 1.00 29.95 263 LEU B C 1
ATOM 2113 O O . LEU A 1 263 ? 39.485 8.934 20.991 1.00 37.12 263 LEU B O 1
ATOM 2118 N N . PRO A 1 264 ? 41.475 8.592 22.001 1.00 28.99 264 PRO B N 1
ATOM 2119 C CA . PRO A 1 264 ? 42.728 7.855 22.193 1.00 27.17 264 PRO B CA 1
ATOM 2120 C C . PRO A 1 264 ? 42.523 6.501 22.862 1.00 29.96 264 PRO B C 1
ATOM 2121 O O . PRO A 1 264 ? 41.567 6.308 23.614 1.00 32.05 264 PRO B O 1
ATOM 2125 N N . ARG A 1 265 ? 43.425 5.571 22.575 1.00 22.55 265 ARG B N 1
ATOM 2126 C CA . ARG A 1 265 ? 43.447 4.288 23.252 1.00 27.51 265 ARG B CA 1
ATOM 2127 C C . ARG A 1 265 ? 44.355 4.380 24.471 1.00 32.03 265 ARG B C 1
ATOM 2128 O O . ARG A 1 265 ? 45.541 4.691 24.351 1.00 38.85 265 ARG B O 1
ATOM 2136 N N . VAL A 1 266 ? 43.790 4.121 25.645 1.00 24.80 266 VAL B N 1
ATOM 2137 C CA . VAL A 1 266 ? 44.567 4.119 26.880 1.00 39.20 266 VAL B CA 1
ATOM 2138 C C . VAL A 1 266 ? 44.764 2.702 27.419 1.00 36.42 266 VAL B C 1
ATOM 2139 O O . VAL A 1 266 ? 45.851 2.137 27.313 1.00 39.54 266 VAL B O 1
ATOM 2143 N N . ASP A 1 267 ? 43.702 2.133 27.984 1.00 43.01 267 ASP B N 1
ATOM 2144 C CA . ASP A 1 267 ? 43.775 0.825 28.632 1.00 43.27 267 ASP B CA 1
ATOM 2145 C C . ASP A 1 267 ? 42.953 -0.236 27.910 1.00 36.90 267 ASP B C 1
ATOM 2146 O O . ASP A 1 267 ? 43.137 -1.429 28.134 1.00 42.96 267 ASP B O 1
ATOM 2151 N N . GLU A 1 268 ? 42.043 0.206 27.050 1.00 43.15 268 GLU B N 1
ATOM 2152 C CA . GLU A 1 268 ? 41.033 -0.674 26.465 1.00 29.84 268 GLU B CA 1
ATOM 2153 C C . GLU A 1 268 ? 41.591 -1.814 25.604 1.00 32.68 268 GLU B C 1
ATOM 2154 O O . GLU A 1 268 ? 40.969 -2.870 2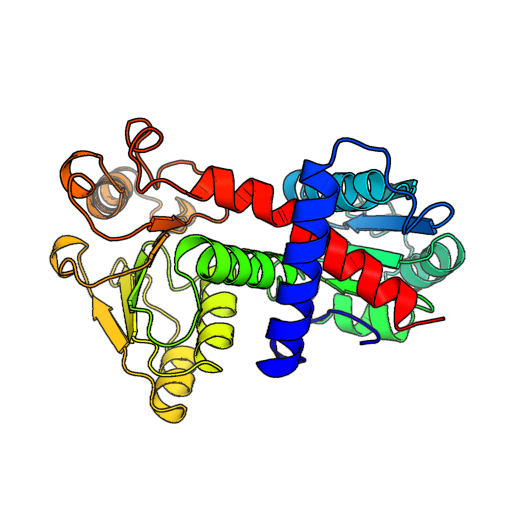5.498 1.00 25.90 268 GLU B O 1
ATOM 2160 N N . ILE A 1 269 ? 42.751 -1.599 24.986 1.00 31.66 269 ILE B N 1
ATOM 2161 C CA . ILE A 1 269 ? 43.300 -2.568 24.038 1.00 23.90 269 ILE B CA 1
ATOM 2162 C C . ILE A 1 269 ? 44.806 -2.746 24.185 1.00 26.74 269 ILE B C 1
ATOM 2163 O O . ILE A 1 269 ? 45.566 -1.783 24.122 1.00 24.54 269 ILE B O 1
ATOM 2168 N N . ASP A 1 270 ? 45.228 -3.992 24.369 1.00 34.48 270 ASP B N 1
ATOM 2169 C CA . ASP A 1 270 ? 46.640 -4.315 24.510 1.00 17.85 270 ASP B CA 1
ATOM 2170 C C . ASP A 1 270 ? 47.434 -3.864 23.293 1.00 34.12 270 ASP B C 1
ATOM 2171 O O . ASP A 1 270 ? 46.932 -3.890 22.168 1.00 42.31 270 ASP B O 1
ATOM 2176 N N . TYR A 1 271 ? 48.680 -3.464 23.520 1.00 25.10 271 TYR B N 1
ATOM 2177 C CA . TYR A 1 271 ? 49.538 -2.997 22.439 1.00 36.11 271 TYR B CA 1
ATOM 2178 C C . TYR A 1 271 ? 49.878 -4.095 21.431 1.00 33.85 271 TYR B C 1
ATOM 2179 O O . TYR A 1 271 ? 50.080 -3.814 20.250 1.00 32.77 271 TYR B O 1
ATOM 2188 N N . ASP A 1 272 ? 49.930 -5.344 21.885 1.00 33.39 272 ASP B N 1
ATOM 2189 C CA . ASP A 1 272 ? 50.238 -6.444 20.974 1.00 38.56 272 ASP B CA 1
ATOM 2190 C C . ASP A 1 272 ? 49.003 -6.954 20.227 1.00 34.39 272 ASP B C 1
ATOM 2191 O O . ASP A 1 272 ? 48.971 -8.092 19.758 1.00 41.68 272 ASP B O 1
ATOM 2196 N N . VAL A 1 273 ? 47.986 -6.104 20.136 1.00 39.68 273 VAL B N 1
ATOM 2197 C CA . VAL A 1 273 ? 46.833 -6.365 19.283 1.00 32.02 273 VAL B CA 1
ATOM 2198 C C . VAL A 1 273 ? 46.964 -5.475 18.055 1.00 31.13 273 VAL B C 1
ATOM 2199 O O . VAL A 1 273 ? 46.495 -5.815 16.969 1.00 26.20 273 VAL B O 1
ATOM 2203 N N . ASP A 1 274 ? 47.623 -4.335 18.247 1.00 28.11 274 ASP B N 1
ATOM 2204 C CA . ASP A 1 274 ? 47.867 -3.366 17.186 1.00 26.26 274 ASP B CA 1
ATOM 2205 C C . ASP A 1 274 ? 48.264 -4.022 15.870 1.00 32.92 274 ASP B C 1
ATOM 2206 O O . ASP A 1 274 ? 47.752 -3.661 14.814 1.00 33.07 274 ASP B O 1
ATOM 2211 N N . ASP A 1 275 ? 49.180 -4.983 15.939 1.00 36.16 275 ASP B N 1
ATOM 2212 C CA . ASP A 1 275 ? 49.745 -5.581 14.733 1.00 29.65 275 ASP B CA 1
ATOM 2213 C C . ASP A 1 275 ? 48.923 -6.738 14.166 1.00 26.08 275 ASP B C 1
ATOM 2214 O O . ASP A 1 275 ? 49.270 -7.299 13.131 1.00 25.78 275 ASP B O 1
ATOM 2219 N N . LEU A 1 276 ? 47.834 -7.092 14.838 1.00 36.09 276 LEU B N 1
ATOM 2220 C CA . LEU A 1 276 ? 46.932 -8.110 14.310 1.00 38.75 276 LEU B CA 1
ATOM 2221 C C . LEU A 1 276 ? 46.079 -7.526 13.186 1.00 30.97 276 LEU B C 1
ATOM 2222 O O . LEU A 1 276 ? 45.697 -6.355 13.232 1.00 28.99 276 LEU B O 1
ATOM 2227 N N . PRO A 1 277 ? 45.789 -8.344 12.165 1.00 24.92 277 PRO B N 1
ATOM 2228 C CA . PRO A 1 277 ? 45.020 -7.933 10.987 1.00 20.37 277 PRO B CA 1
ATOM 2229 C C . PRO A 1 277 ? 43.701 -7.254 11.346 1.00 24.34 277 PRO B C 1
ATOM 2230 O O . PRO A 1 277 ? 43.311 -6.291 10.689 1.00 30.80 277 PRO B O 1
ATOM 2234 N N . GLN A 1 278 ? 43.022 -7.750 12.375 1.00 29.82 278 GLN B N 1
ATOM 2235 C CA . GLN A 1 278 ? 41.712 -7.219 12.732 1.00 31.37 278 GLN B CA 1
ATOM 2236 C C . GLN A 1 278 ? 41.776 -5.833 13.369 1.00 29.12 278 GLN B C 1
ATOM 2237 O O . GLN A 1 278 ? 40.763 -5.145 13.464 1.00 19.88 278 GLN B O 1
ATOM 2243 N N . ALA A 1 279 ? 42.965 -5.419 13.793 1.00 21.59 279 ALA B N 1
ATOM 2244 C CA . ALA A 1 279 ? 43.130 -4.081 14.347 1.00 23.24 279 ALA B CA 1
ATOM 2245 C C . ALA A 1 279 ? 42.998 -3.026 13.246 1.00 27.21 279 ALA B C 1
ATOM 2246 O O . ALA A 1 279 ? 43.788 -3.000 12.304 1.00 32.00 279 ALA B O 1
ATOM 2248 N N . LYS A 1 280 ? 41.999 -2.156 13.373 1.00 30.32 280 LYS B N 1
ATOM 2249 C CA . LYS A 1 280 ? 41.703 -1.182 12.328 1.00 19.84 280 LYS B CA 1
ATOM 2250 C C . LYS A 1 280 ? 41.507 0.251 12.831 1.00 22.75 280 LYS B C 1
ATOM 2251 O O . LYS A 1 280 ? 41.226 1.148 12.039 1.00 21.78 280 LYS B O 1
ATOM 2257 N N . TYR A 1 281 ? 41.659 0.464 14.135 1.00 17.27 281 TYR B N 1
ATOM 2258 C CA . TYR A 1 281 ? 41.408 1.779 14.730 1.00 23.19 281 TYR B CA 1
ATOM 2259 C C . TYR A 1 281 ? 42.343 2.887 14.232 1.00 19.51 281 TYR B C 1
ATOM 2260 O O . TYR A 1 281 ? 41.966 4.059 14.194 1.00 15.70 281 TYR B O 1
ATOM 2269 N N . PHE A 1 282 ? 43.560 2.526 13.850 1.00 20.67 282 PHE B N 1
ATOM 2270 C CA . PHE A 1 282 ? 44.475 3.522 13.304 1.00 31.84 282 PHE B CA 1
ATOM 2271 C C . PHE A 1 282 ? 44.133 3.863 11.858 1.00 23.50 282 PHE B C 1
ATOM 2272 O O . PHE A 1 282 ? 44.286 5.005 11.428 1.00 29.79 282 PHE B O 1
ATOM 2280 N N . LYS A 1 283 ? 43.663 2.865 11.116 1.00 20.99 283 LYS B N 1
ATOM 2281 C CA . LYS A 1 283 ? 43.137 3.087 9.777 1.00 20.80 283 LYS B CA 1
ATOM 2282 C C . LYS A 1 283 ? 41.865 3.918 9.895 1.00 19.90 283 LYS B C 1
ATOM 2283 O O . LYS A 1 283 ? 41.617 4.821 9.092 1.00 15.52 283 LYS B O 1
ATOM 2289 N N . GLN A 1 284 ? 41.067 3.600 10.912 1.00 21.63 284 GLN B N 1
ATOM 2290 C CA . GLN A 1 284 ? 39.850 4.342 11.230 1.00 20.07 284 GLN B CA 1
ATOM 2291 C C . GLN A 1 284 ? 40.175 5.821 11.413 1.00 25.60 284 GLN B C 1
ATOM 2292 O O . GLN A 1 284 ? 39.500 6.694 10.863 1.00 24.40 284 GLN B O 1
ATOM 2298 N N . SER A 1 285 ? 41.221 6.087 12.188 1.00 13.15 285 SER B N 1
ATOM 2299 C CA . SER A 1 285 ? 41.728 7.440 12.382 1.00 16.31 285 SER B CA 1
ATOM 2300 C C . SER A 1 285 ? 41.989 8.150 11.057 1.00 22.56 285 SER B C 1
ATOM 2301 O O . SER A 1 285 ? 41.564 9.288 10.858 1.00 16.85 285 SER B O 1
ATOM 2304 N N . PHE A 1 286 ? 42.698 7.481 10.153 1.00 19.72 286 PHE B N 1
ATOM 2305 C CA . PHE A 1 286 ? 42.983 8.070 8.850 1.00 25.38 286 PHE B CA 1
ATOM 2306 C C . PHE A 1 286 ? 41.698 8.398 8.090 1.00 27.92 286 PHE B C 1
ATOM 2307 O O . PHE A 1 286 ? 41.558 9.491 7.541 1.00 23.83 286 PHE B O 1
ATOM 2315 N N . TYR A 1 287 ? 40.765 7.449 8.064 1.00 18.25 287 TYR B N 1
ATOM 2316 C CA . TYR A 1 287 ? 39.485 7.649 7.393 1.00 16.10 287 TYR B CA 1
ATOM 2317 C C . TYR A 1 287 ? 38.797 8.926 7.861 1.00 22.15 287 TYR B C 1
ATOM 2318 O O . TYR A 1 287 ? 37.992 9.507 7.138 1.00 21.24 287 TYR B O 1
ATOM 2327 N N . GLY A 1 288 ? 39.114 9.355 9.077 1.00 30.85 288 GLY B N 1
ATOM 2328 C CA . GLY A 1 288 ? 38.546 10.572 9.620 1.00 24.94 288 GLY B CA 1
ATOM 2329 C C . GLY A 1 288 ? 38.847 11.784 8.758 1.00 26.29 288 GLY B C 1
ATOM 2330 O O . GLY A 1 288 ? 38.073 12.739 8.728 1.00 22.70 288 GLY B O 1
ATOM 2331 N N . ILE A 1 289 ? 39.971 11.746 8.049 1.00 22.80 289 ILE B N 1
ATOM 2332 C CA . ILE A 1 289 ? 40.385 12.879 7.225 1.00 20.65 289 ILE B CA 1
ATOM 2333 C C . ILE A 1 289 ? 39.552 13.031 5.946 1.00 17.77 289 ILE B C 1
ATOM 2334 O O . ILE A 1 289 ? 39.055 14.120 5.662 1.00 22.56 289 ILE B O 1
ATOM 2339 N N . PRO A 1 290 ? 39.403 11.943 5.170 1.00 22.68 290 PRO B N 1
ATOM 2340 C CA . PRO A 1 290 ? 38.574 11.991 3.959 1.00 20.57 290 PRO B CA 1
ATOM 2341 C C . PRO A 1 290 ? 37.110 12.343 4.225 1.00 19.24 290 PRO B C 1
ATOM 2342 O O . PRO A 1 290 ? 36.507 13.037 3.409 1.00 25.72 290 PRO B O 1
ATOM 2346 N N . VAL A 1 291 ? 36.539 11.880 5.334 1.00 17.10 291 VAL B N 1
ATOM 2347 C CA . VAL A 1 291 ? 35.134 12.182 5.599 1.00 29.68 291 VAL B CA 1
ATOM 2348 C C . VAL A 1 291 ? 34.958 13.615 6.099 1.00 23.82 291 VAL B C 1
ATOM 2349 O O . VAL A 1 291 ? 33.967 14.270 5.781 1.00 14.68 291 VAL B O 1
ATOM 2353 N N . ARG A 1 292 ? 35.928 14.110 6.861 1.00 17.97 292 ARG B N 1
ATOM 2354 C CA . ARG A 1 292 ? 35.911 15.514 7.247 1.00 20.95 292 ARG B CA 1
ATOM 2355 C C . ARG A 1 292 ? 36.133 16.403 6.023 1.00 21.96 292 ARG B C 1
ATOM 2356 O O . ARG A 1 292 ? 35.580 17.499 5.933 1.00 21.51 292 ARG B O 1
ATOM 2364 N N . MET A 1 293 ? 36.928 15.915 5.075 1.00 21.90 293 MET B N 1
ATOM 2365 C CA . MET A 1 293 ? 37.101 16.602 3.798 1.00 31.67 293 MET B CA 1
ATOM 2366 C C . MET A 1 293 ? 35.764 16.725 3.069 1.00 24.01 293 MET B C 1
ATOM 2367 O O . MET A 1 293 ? 35.380 17.809 2.636 1.00 19.44 293 MET B O 1
ATOM 2372 N N . ALA A 1 294 ? 35.058 15.607 2.941 1.00 22.42 294 ALA B N 1
ATOM 2373 C CA . ALA A 1 294 ? 33.754 15.597 2.289 1.00 19.25 294 ALA B CA 1
ATOM 2374 C C . ALA A 1 294 ? 32.783 16.536 2.998 1.00 25.67 294 ALA B C 1
ATOM 2375 O O . ALA A 1 294 ? 32.084 17.322 2.358 1.00 22.28 294 ALA B O 1
ATOM 2377 N N . ILE A 1 295 ? 32.742 16.443 4.323 1.00 16.69 295 ILE B N 1
ATOM 2378 C CA . ILE A 1 295 ? 31.886 17.303 5.132 1.00 17.75 295 ILE B CA 1
ATOM 2379 C C . ILE A 1 295 ? 32.174 18.776 4.870 1.00 20.02 295 ILE B C 1
ATOM 2380 O O . ILE A 1 295 ? 31.267 19.548 4.555 1.00 19.91 295 ILE B O 1
ATOM 2385 N N . LEU A 1 296 ? 33.440 19.160 5.004 1.00 16.99 296 LEU B N 1
ATOM 2386 C CA . LEU A 1 296 ? 33.853 20.534 4.745 1.00 16.23 296 LEU B CA 1
ATOM 2387 C C . LEU A 1 296 ? 33.422 20.976 3.356 1.00 21.32 296 LEU B C 1
ATOM 2388 O O . LEU A 1 296 ? 32.757 21.996 3.201 1.00 18.49 296 LEU B O 1
ATOM 2393 N N . LYS A 1 297 ? 33.800 20.197 2.349 1.00 20.60 297 LYS B N 1
ATOM 2394 C CA . LYS A 1 297 ? 33.490 20.533 0.970 1.00 17.21 297 LYS B CA 1
ATOM 2395 C C . LYS A 1 297 ? 31.989 20.700 0.755 1.00 23.61 297 LYS B C 1
ATOM 2396 O O . LYS A 1 297 ? 31.540 21.699 0.196 1.00 19.09 297 LYS B O 1
ATOM 2402 N N . LYS A 1 298 ? 31.224 19.710 1.201 1.00 14.84 298 LYS B N 1
ATOM 2403 C CA . LYS A 1 298 ? 29.781 19.693 1.004 1.00 27.18 298 LYS B CA 1
ATOM 2404 C C . LYS A 1 298 ? 29.104 20.929 1.582 1.00 29.94 298 LYS B C 1
ATOM 2405 O O . LYS A 1 298 ? 28.257 21.539 0.934 1.00 30.67 298 LYS B O 1
ATOM 2411 N N . LEU A 1 299 ? 29.479 21.297 2.803 1.00 28.25 299 LEU B N 1
ATOM 2412 C CA . LEU A 1 299 ? 28.844 22.423 3.479 1.00 32.70 299 LEU B CA 1
ATOM 2413 C C . LEU A 1 299 ? 29.157 23.751 2.804 1.00 26.98 299 LEU B C 1
ATOM 2414 O O . LEU A 1 299 ? 28.304 24.634 2.733 1.00 38.24 299 LEU B O 1
ATOM 2419 N N . ILE A 1 300 ? 30.383 23.886 2.311 1.00 22.46 300 ILE B N 1
ATOM 2420 C CA . ILE A 1 300 ? 30.768 25.061 1.546 1.00 34.27 300 ILE B CA 1
ATOM 2421 C C . ILE A 1 300 ? 29.919 25.184 0.288 1.00 40.44 300 ILE B C 1
ATOM 2422 O O . ILE A 1 300 ? 29.319 26.226 0.024 1.00 38.06 300 ILE B O 1
ATOM 2427 N N . GLU A 1 301 ? 29.876 24.104 -0.482 1.00 32.08 301 GLU B N 1
ATOM 2428 C CA . GLU A 1 301 ? 29.243 24.113 -1.794 1.00 37.23 301 GLU B CA 1
ATOM 2429 C C . GLU A 1 301 ? 27.717 24.125 -1.732 1.00 37.84 301 GLU B C 1
ATOM 2430 O O . GLU A 1 301 ? 27.062 24.731 -2.579 1.00 45.19 301 GLU B O 1
ATOM 2436 N N . ASP A 1 302 ? 27.155 23.468 -0.725 1.00 25.65 302 ASP B N 1
ATOM 2437 C CA . ASP A 1 302 ? 25.710 23.470 -0.538 1.00 36.80 302 ASP B CA 1
ATOM 2438 C C . ASP A 1 302 ? 25.199 24.861 -0.197 1.00 44.06 302 ASP B C 1
ATOM 2439 O O . ASP A 1 302 ? 24.006 25.138 -0.313 1.00 55.93 302 ASP B O 1
ATOM 2444 N N . ASN A 1 303 ? 26.107 25.734 0.226 1.00 39.24 303 ASN B N 1
ATOM 2445 C CA . ASN A 1 303 ? 25.724 27.060 0.697 1.00 46.02 303 ASN B CA 1
ATOM 2446 C C . ASN A 1 303 ? 26.494 28.196 0.030 1.00 60.45 303 ASN B C 1
ATOM 2447 O O . ASN A 1 303 ? 27.347 28.828 0.653 1.00 71.71 303 ASN B O 1
ATOM 2452 N N . GLU A 1 304 ? 26.186 28.449 -1.238 1.00 68.20 304 GLU B N 1
ATOM 2453 C CA . GLU A 1 304 ? 26.785 29.558 -1.969 1.00 58.16 304 GLU B CA 1
ATOM 2454 C C . GLU A 1 304 ? 26.219 29.650 -3.379 1.00 57.75 304 GLU B C 1
ATOM 2455 O O . GLU A 1 304 ? 26.320 30.690 -4.029 1.00 79.02 304 GLU B O 1
#

Foldseek 3Di:
DQAAAFPVVDAPVVLVVLLVQLVVLVVLVVVVDQAQLQAPFEEEEAACAADPLVCVLLCLLQVSNNHYYDYDHHNVCPDVVVPDDLLRVLLVVLVVGQEYEYAAQAPCSQVVSSVSHPHYYQYCPNNPQGHPLLLSLVLSLCCVPVVHLAQAEEEEFEQQQPPNSNLRNLVNSLSHYNYEYEYEYDPLRGHDVVSVVVCVVSVHHYYYDHAPVVDDLRHAEYEYEYHDCVVPVPPVVVVVRLVGQAAEDVSPPPGNYAYAYSDDDDRRYDPVCCPPPSDCHVVSSVSSSSSSSSVVSCNSVVND

Nearest PDB structures (foldseek):
  3e2p-assembly1_A  TM=9.933E-01  e=3.628E-52  Methanocaldococcus jannaschii
  2rgw-assembly1_A  TM=9.894E-01  e=3.764E-48  unclassified
  6yvb-assembly1_C  TM=9.592E-01  e=2.437E-34  Arabidopsis thaliana
  6yw9-assembly1_B  TM=9.172E-01  e=9.887E-35  Arabidopsis thaliana
  2be7-assembly1_A  TM=9.547E-01  e=2.325E-33  Moritella profunda

Radius of gyration: 19.66 Å; Cα contacts (8 Å, |Δi|>4): 562; chains: 1; bounding box: 40×55×50 Å

Sequence (304 aa):
MKHLISMKDIGKEEILEILDEARKMEELLNTKRPLKLLEGKILATVFYEPSTRTRLSFETAMKRLGGEVITMTDLKSSSVAKGESLIDTIRVISGYADIIVLRHPSEGAARLASEYSQVPIINAGDGSNQHPTQTLLDLYTIMREIGRIDGIKIAFVGDLKYGRTVHSLVYALSLFENVEMYFVSPKELRLPKDIIEDLKAKNIKFYEKESLDDLDDDIDVLYVTRIQKERFPDPNEYEKVKGSYKIKREYVEGKKFIIMHPLPRVDEIDYDVDDLPQAKYFKQSFYGIPVRMAILKKLIEDNE

Secondary structure (DSSP, 8-state):
---B--GGG--HHHHHHHHHHHHHHHHHHHHTS---TTTT-EEEEEESS--HHHHHHHHHHHHHTT-EEEEE---TTTTSSSS--HHHHHHHHHHH-SEEEEE-SSTTHHHHHHHH-SS-EEES-SSSS--HHHHHHHHHHHHHHHS-STT-EEEEES-TTT-HHHHHHHHHHHTSSS-EEEEE--GGGPPPHHHHHHHHHTT--EEEES-GGG--TT-SEEEE----GGG--SHHHHHHHHHHH-B-HHHHTT---EEE--S--SSSB-GGGTTSTTB-HHHHHHHHHHHHHHHHHHHHHH--

B-factor: mean 38.48, std 18.28, range [7.43, 112.47]